Protein AF-A0A523WS77-F1 (afdb_monomer)

Foldseek 3Di:
DDDDDDDDPPPPPPDDDDDPDPDPPPPPDPDDVVVVVVVVVVVVVVVVVVVVVVDLVDDAWWWKWKAWPVGAIWIWIWGRDFQKTKIFTDPPTSADWDDDPPDDTWGWGWMWMGGFFKTKTDFGWTDDPFKTKTKIWMWGFPGTPPPGFKIKTKMKIWIQGPVGIDIDMTIMMMGTPD

pLDDT: mean 78.85, std 20.48, range [24.23, 98.06]

Nearest PDB structures (foldseek):
  8avp-assembly6_L  TM=5.798E-01  e=4.841E-03  Rhizobium sp. AAP43
  8an6-assembly1_A  TM=5.739E-01  e=5.109E-03  Rhizobium sp. AAP43
  8avj-assembly1_A  TM=5.255E-01  e=2.825E-03  Rhizobium sp. AAP43
  5g3a-assembly1_A  TM=4.698E-01  e=1.583E-02  Thermosynechococcus vestitus BP-1
  3t20-assembly1_A  TM=2.325E-01  e=4.064E+00  Pseudomonas aeruginosa

Solvent-accessible surface area (backbone atoms only — not comparable to full-atom values): 10169 Å² total; per-residue (Å²): 140,87,86,84,84,86,76,87,79,79,80,73,81,88,76,86,76,88,65,94,57,98,64,87,79,80,78,81,72,79,66,59,69,72,58,51,53,52,53,51,52,53,51,51,50,51,51,50,54,55,50,56,75,69,47,78,86,74,60,64,61,37,41,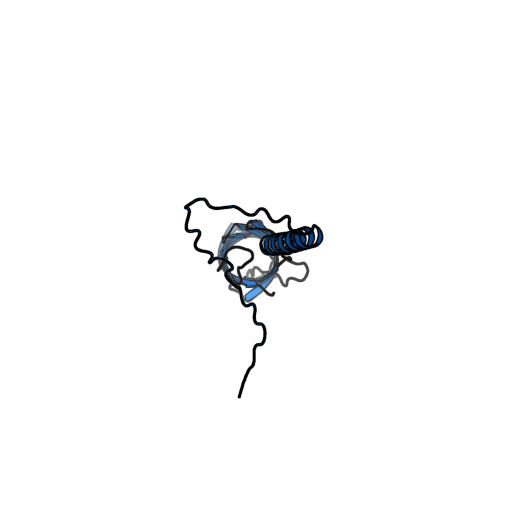34,43,32,33,42,79,87,68,38,40,29,32,30,39,36,57,57,59,78,35,50,45,56,33,39,51,44,96,86,36,81,33,39,67,46,82,46,92,98,53,79,68,29,56,40,46,54,31,28,40,38,50,46,39,38,38,34,45,49,72,25,33,28,68,53,102,69,37,42,36,45,35,39,33,42,30,41,40,80,34,47,46,81,76,39,57,40,39,38,37,43,35,41,40,35,40,42,37,95,92,48,74,50,76,50,76,45,49,35,37,32,38,56,78,104

Radius of gyration: 30.43 Å; Cα contacts (8 Å, |Δi|>4): 324; chains: 1; bounding box: 76×39×80 Å

Secondary structure (DSSP, 8-state):
-------------------SSS----------HHHHHHHHHHHHHHHHHHHHHH--TTPPPEEEEEEETT--EEEEEE-S-SSEEEEEE-TT---EEE--TTSPPEEEB-EEEEETTEEEEEEEEEEETTEEEEEEEEEEESSSTTS--EEEEEEEEEEEETTEEEEEEEEEEEEE--

Structure (mmCIF, N/CA/C/O backbone):
data_AF-A0A523WS77-F1
#
_entry.id   AF-A0A523WS77-F1
#
loop_
_atom_site.group_PDB
_atom_site.id
_atom_site.type_symbol
_atom_site.label_atom_id
_atom_site.label_alt_id
_atom_site.label_comp_id
_atom_site.label_asym_id
_atom_site.label_entity_id
_atom_site.label_seq_id
_atom_site.pdbx_PDB_ins_code
_atom_site.Cartn_x
_atom_site.Cartn_y
_atom_site.Cartn_z
_atom_site.occupancy
_atom_site.B_iso_or_equiv
_atom_site.auth_seq_id
_atom_site.auth_comp_id
_atom_site.auth_asym_id
_atom_site.auth_atom_id
_atom_site.pdbx_PDB_model_num
ATOM 1 N N . MET A 1 1 ? 6.941 -29.778 -45.801 1.00 36.09 1 MET A N 1
ATOM 2 C CA . MET A 1 1 ? 6.561 -28.349 -45.743 1.00 36.09 1 MET A CA 1
ATOM 3 C C . MET A 1 1 ? 7.847 -27.540 -45.647 1.00 36.09 1 MET A C 1
ATOM 5 O O . MET A 1 1 ? 8.679 -27.846 -44.806 1.00 36.09 1 MET A O 1
ATOM 9 N N . LYS A 1 2 ? 8.086 -26.650 -46.611 1.00 28.94 2 LYS A N 1
ATOM 10 C CA . LYS A 1 2 ? 9.380 -26.018 -46.908 1.00 28.94 2 LYS A CA 1
ATOM 11 C C . LYS A 1 2 ? 9.267 -24.545 -46.522 1.00 28.94 2 LYS A C 1
ATOM 13 O O . LYS A 1 2 ? 8.449 -23.854 -47.118 1.00 28.94 2 LYS A O 1
ATOM 18 N N . MET A 1 3 ? 10.046 -24.072 -45.551 1.00 24.23 3 MET A N 1
ATOM 19 C CA . MET A 1 3 ? 10.133 -22.643 -45.243 1.00 24.23 3 MET A CA 1
ATOM 20 C C . MET A 1 3 ? 11.479 -22.116 -45.736 1.00 24.23 3 MET A C 1
ATOM 22 O O . MET A 1 3 ? 12.543 -22.526 -45.282 1.00 24.23 3 MET A O 1
ATOM 26 N N . ILE A 1 4 ? 11.397 -21.265 -46.755 1.00 34.78 4 ILE A N 1
ATOM 27 C CA . ILE A 1 4 ? 12.511 -20.609 -47.430 1.00 34.78 4 ILE A CA 1
ATOM 28 C C . ILE A 1 4 ? 12.710 -19.259 -46.745 1.00 34.78 4 ILE A C 1
ATOM 30 O O . ILE A 1 4 ? 11.878 -18.372 -46.905 1.00 34.78 4 ILE A O 1
ATOM 34 N N . ILE A 1 5 ? 13.824 -19.082 -46.035 1.00 39.06 5 ILE A N 1
ATOM 35 C CA . ILE A 1 5 ? 14.307 -17.755 -45.642 1.00 39.06 5 ILE A CA 1
ATOM 36 C C . ILE A 1 5 ? 15.406 -17.374 -46.636 1.00 39.06 5 ILE A C 1
ATOM 38 O O . ILE A 1 5 ? 16.552 -17.814 -46.548 1.00 39.06 5 ILE A O 1
ATOM 42 N N . ARG A 1 6 ? 15.022 -16.590 -47.648 1.00 43.72 6 ARG A N 1
ATOM 43 C CA . ARG A 1 6 ? 15.952 -15.846 -48.502 1.00 43.72 6 ARG A CA 1
ATOM 44 C C . ARG A 1 6 ? 16.341 -14.585 -47.746 1.00 43.72 6 ARG A C 1
ATOM 46 O O . ARG A 1 6 ? 15.503 -13.712 -47.600 1.00 43.72 6 ARG A O 1
ATOM 53 N N . ASN A 1 7 ? 17.591 -14.498 -47.311 1.00 40.94 7 ASN A N 1
ATOM 54 C CA . ASN A 1 7 ? 18.358 -13.252 -47.262 1.00 40.94 7 ASN A CA 1
ATOM 55 C C . ASN A 1 7 ? 19.831 -13.619 -47.096 1.00 40.94 7 ASN A C 1
ATOM 57 O O . ASN A 1 7 ? 20.373 -13.726 -46.000 1.00 40.94 7 ASN A O 1
ATOM 61 N N . GLY A 1 8 ? 20.465 -13.891 -48.236 1.00 41.84 8 GLY A N 1
ATOM 62 C CA . GLY A 1 8 ? 21.894 -14.125 -48.312 1.00 41.84 8 GLY A CA 1
ATOM 63 C C . GLY A 1 8 ? 22.651 -12.827 -48.075 1.00 41.84 8 GLY A C 1
ATOM 64 O O . GLY A 1 8 ? 22.896 -12.081 -49.019 1.00 41.84 8 GLY A O 1
ATOM 65 N N . LEU A 1 9 ? 23.100 -12.600 -46.842 1.00 34.09 9 LEU A N 1
ATOM 66 C CA . LEU A 1 9 ? 24.247 -11.735 -46.598 1.00 34.09 9 LEU A CA 1
ATOM 67 C C . LEU A 1 9 ? 25.504 -12.608 -46.653 1.00 34.09 9 LEU A C 1
ATOM 69 O O . LEU A 1 9 ? 26.022 -13.094 -45.652 1.00 34.09 9 LEU A O 1
ATOM 73 N N . ARG A 1 10 ? 25.974 -12.867 -47.877 1.00 35.91 10 ARG A N 1
ATOM 74 C CA . ARG A 1 10 ? 27.287 -13.474 -48.110 1.00 35.91 10 ARG A CA 1
ATOM 75 C C . ARG A 1 10 ? 28.335 -12.435 -47.708 1.00 35.91 10 ARG A C 1
ATOM 77 O O . ARG A 1 10 ? 28.711 -11.590 -48.519 1.00 35.91 10 ARG A O 1
ATOM 84 N N . VAL A 1 11 ? 28.800 -12.485 -46.462 1.00 38.69 11 VAL A N 1
ATOM 85 C CA . VAL A 1 11 ? 30.002 -11.761 -46.038 1.00 38.69 11 VAL A CA 1
ATOM 86 C C . VAL A 1 11 ? 31.174 -12.410 -46.768 1.00 38.69 11 VAL A C 1
ATOM 88 O O . VAL A 1 11 ? 31.730 -13.419 -46.341 1.00 38.69 11 VAL A O 1
ATOM 91 N N . ARG A 1 12 ? 31.507 -11.889 -47.954 1.00 38.34 12 ARG A N 1
ATOM 92 C CA . ARG A 1 12 ? 32.763 -12.239 -48.615 1.00 38.34 12 ARG A CA 1
ATOM 93 C C . ARG A 1 12 ? 33.879 -11.653 -47.760 1.00 38.34 12 ARG A C 1
ATOM 95 O O . ARG A 1 12 ? 34.120 -10.450 -47.811 1.00 38.34 12 ARG A O 1
ATOM 102 N N . HIS A 1 13 ? 34.556 -12.504 -46.995 1.00 34.81 13 HIS A N 1
ATOM 103 C CA . HIS A 1 13 ? 35.885 -12.204 -46.480 1.00 34.81 13 HIS A CA 1
ATOM 104 C C . HIS A 1 13 ? 36.806 -11.933 -47.676 1.00 34.81 13 HIS A C 1
ATOM 106 O O . HIS A 1 13 ? 37.248 -12.844 -48.371 1.00 34.81 13 HIS A O 1
ATOM 112 N N . PHE A 1 14 ? 37.042 -10.655 -47.953 1.00 41.25 14 PHE A N 1
ATOM 113 C CA . PHE A 1 14 ? 37.961 -10.185 -48.981 1.00 41.25 14 PHE A CA 1
ATOM 114 C C . PHE A 1 14 ? 39.361 -10.047 -48.385 1.00 41.25 14 PHE A C 1
ATOM 116 O O . PHE A 1 14 ? 39.868 -8.945 -48.253 1.00 41.25 14 PHE A O 1
ATOM 123 N N . PHE A 1 15 ? 39.998 -11.158 -48.016 1.00 40.81 15 PHE A N 1
ATOM 124 C CA . PHE A 1 15 ? 41.444 -11.163 -47.787 1.00 40.81 15 PHE A CA 1
ATOM 125 C C . PHE A 1 15 ? 42.032 -12.504 -48.207 1.00 40.81 15 PHE A C 1
ATOM 127 O O . PHE A 1 15 ? 42.080 -13.452 -47.434 1.00 40.81 15 PHE A O 1
ATOM 134 N N . SER A 1 16 ? 42.491 -12.577 -49.453 1.00 41.00 16 SER A N 1
ATOM 135 C CA . SER A 1 16 ? 43.595 -13.464 -49.806 1.00 41.00 16 SER A CA 1
ATOM 136 C C . SER A 1 16 ? 44.268 -12.946 -51.069 1.00 41.00 16 SER A C 1
ATOM 138 O O . SER A 1 16 ? 43.852 -13.227 -52.189 1.00 41.00 16 SER A O 1
ATOM 140 N N . THR A 1 17 ? 45.319 -12.162 -50.870 1.00 39.47 17 THR A N 1
ATOM 141 C CA . THR A 1 17 ? 46.412 -12.048 -51.832 1.00 39.47 17 THR A CA 1
ATOM 142 C C . THR A 1 17 ? 47.687 -12.264 -51.035 1.00 39.47 17 THR A C 1
ATOM 144 O O . THR A 1 17 ? 48.080 -11.401 -50.248 1.00 39.47 17 THR A O 1
ATOM 147 N N . LYS A 1 18 ? 48.302 -13.442 -51.189 1.00 40.97 18 LYS A N 1
ATOM 148 C CA . LYS A 1 18 ? 49.673 -13.678 -50.731 1.00 40.97 18 LYS A CA 1
ATOM 149 C C . LYS A 1 18 ? 50.580 -12.696 -51.474 1.00 40.97 18 LYS A C 1
ATOM 151 O O . LYS A 1 18 ? 50.732 -12.800 -52.686 1.00 40.97 18 LYS A O 1
ATOM 156 N N . SER A 1 19 ? 51.139 -11.736 -50.744 1.00 43.38 19 SER A N 1
ATOM 157 C CA . SER A 1 19 ? 52.281 -10.948 -51.203 1.00 43.38 19 SER A CA 1
ATOM 158 C C . SER A 1 19 ? 53.533 -11.789 -50.978 1.00 43.38 19 SER A C 1
ATOM 160 O O . SER A 1 19 ? 53.760 -12.237 -49.856 1.00 43.38 19 SER A O 1
ATOM 162 N N . VAL A 1 20 ? 54.305 -12.035 -52.036 1.00 55.25 20 VAL A N 1
ATOM 163 C CA . VAL A 1 20 ? 55.588 -12.764 -51.972 1.00 55.25 20 VAL A CA 1
ATOM 164 C C . VAL A 1 20 ? 56.675 -11.925 -51.288 1.00 55.25 20 VAL A C 1
ATOM 166 O O . VAL A 1 20 ? 57.632 -12.477 -50.762 1.00 55.25 20 VAL A O 1
ATOM 169 N N . ASP A 1 21 ? 56.450 -10.619 -51.138 1.00 54.31 21 ASP A N 1
ATOM 170 C CA . ASP A 1 21 ? 57.342 -9.724 -50.412 1.00 54.31 21 ASP A CA 1
ATOM 171 C C . ASP A 1 21 ? 56.592 -9.181 -49.192 1.00 54.31 21 ASP A C 1
ATOM 173 O O . ASP A 1 21 ? 55.533 -8.564 -49.337 1.00 54.31 21 ASP A O 1
ATOM 177 N N . GLY A 1 22 ? 57.099 -9.437 -47.985 1.00 53.41 22 GLY A N 1
ATOM 178 C CA . GLY A 1 22 ? 56.464 -9.165 -46.685 1.00 53.41 22 GLY A CA 1
ATOM 179 C C . GLY A 1 22 ? 56.233 -7.689 -46.321 1.00 53.41 22 GLY A C 1
ATOM 180 O O . GLY A 1 22 ? 56.479 -7.286 -45.189 1.00 53.41 22 GLY A O 1
ATOM 181 N N . ARG A 1 23 ? 55.748 -6.857 -47.246 1.00 47.94 23 ARG A N 1
ATOM 182 C CA . ARG A 1 23 ? 55.268 -5.499 -46.976 1.00 47.94 23 ARG A CA 1
ATOM 183 C C . ARG A 1 23 ? 53.769 -5.431 -47.228 1.00 47.94 23 ARG A C 1
ATOM 185 O O . ARG A 1 23 ? 53.313 -5.469 -48.368 1.00 47.94 23 ARG A O 1
ATOM 192 N N . ALA A 1 24 ? 52.997 -5.290 -46.154 1.00 45.34 24 ALA A N 1
ATOM 193 C CA . ALA A 1 24 ? 51.573 -5.004 -46.238 1.00 45.34 24 ALA A CA 1
ATOM 194 C C . ALA A 1 24 ? 51.361 -3.643 -46.926 1.00 45.34 24 ALA A C 1
ATOM 196 O O . ALA A 1 24 ? 51.508 -2.586 -46.313 1.00 45.34 24 ALA A O 1
ATOM 197 N N . LYS A 1 25 ? 51.014 -3.652 -48.218 1.00 44.72 25 LYS A N 1
ATOM 198 C CA . LYS A 1 25 ? 50.472 -2.466 -48.888 1.00 44.72 25 LYS A CA 1
ATOM 199 C C . LYS A 1 25 ? 49.055 -2.238 -48.369 1.00 44.72 25 LYS A C 1
ATOM 201 O O . LYS A 1 25 ? 48.099 -2.836 -48.855 1.00 44.72 25 LYS A O 1
ATOM 206 N N . VAL A 1 26 ? 48.919 -1.357 -47.380 1.00 44.88 26 VAL A N 1
ATOM 207 C CA . VAL A 1 26 ? 47.623 -0.819 -46.956 1.00 44.88 26 VAL A CA 1
ATOM 208 C C . VAL A 1 26 ? 47.109 0.087 -48.075 1.00 44.88 26 VAL A C 1
ATOM 210 O O . VAL A 1 26 ? 47.435 1.271 -48.148 1.00 44.88 26 VAL A O 1
ATOM 213 N N . SER A 1 27 ? 46.330 -0.488 -48.991 1.00 49.06 27 SER A N 1
ATOM 214 C CA . SER A 1 27 ? 45.571 0.272 -49.982 1.00 49.06 27 SER A CA 1
ATOM 215 C C . SER A 1 27 ? 44.494 1.083 -49.258 1.00 49.06 27 SER A C 1
ATOM 217 O O . SER A 1 27 ? 43.444 0.565 -48.877 1.00 49.06 27 SER A O 1
ATOM 219 N N . ARG A 1 28 ? 44.761 2.374 -49.034 1.00 48.91 28 ARG A N 1
ATOM 220 C CA . ARG A 1 28 ? 43.741 3.347 -48.630 1.00 48.91 28 ARG A CA 1
ATOM 221 C C . ARG A 1 28 ? 42.911 3.697 -49.862 1.00 48.91 28 ARG A C 1
ATOM 223 O O . ARG A 1 28 ? 43.130 4.735 -50.477 1.00 48.91 28 ARG A O 1
ATOM 230 N N . HIS A 1 29 ? 41.981 2.830 -50.256 1.00 51.72 29 HIS A N 1
ATOM 231 C CA . HIS A 1 29 ? 40.971 3.228 -51.234 1.00 51.72 29 HIS A CA 1
ATOM 232 C C . HIS A 1 29 ? 40.032 4.249 -50.575 1.00 51.72 29 HIS A C 1
ATOM 234 O O . HIS A 1 29 ? 39.344 3.892 -49.615 1.00 51.72 29 HIS A O 1
ATOM 240 N N . PRO A 1 30 ? 39.983 5.509 -51.048 1.00 53.06 30 PRO A N 1
ATOM 241 C CA . PRO A 1 30 ? 39.009 6.466 -50.551 1.00 53.06 30 PRO A CA 1
ATOM 242 C C . PRO A 1 30 ? 37.619 5.933 -50.894 1.00 53.06 30 PRO A C 1
ATOM 244 O O . PRO A 1 30 ? 37.265 5.773 -52.064 1.00 53.06 30 PRO A O 1
ATOM 247 N N . LEU A 1 31 ? 36.829 5.617 -49.866 1.00 56.16 31 LEU A N 1
ATOM 248 C CA . LEU A 1 31 ? 35.426 5.286 -50.061 1.00 56.16 31 LEU A CA 1
ATOM 249 C C . LEU A 1 31 ? 34.765 6.483 -50.763 1.00 56.16 31 LEU A C 1
ATOM 251 O O . LEU A 1 31 ? 34.909 7.616 -50.294 1.00 56.16 31 LEU A O 1
ATOM 255 N N . PRO A 1 32 ? 34.051 6.275 -51.884 1.00 61.66 32 PRO A N 1
ATOM 256 C CA . PRO A 1 32 ? 33.347 7.363 -52.546 1.00 61.66 32 PRO A CA 1
ATOM 257 C C . PRO A 1 32 ? 32.398 7.993 -51.527 1.00 61.66 32 PRO A C 1
ATOM 259 O O . PRO A 1 32 ? 31.669 7.265 -50.852 1.00 61.66 32 PRO A O 1
ATOM 262 N N . ARG A 1 33 ? 32.421 9.327 -51.400 1.00 61.4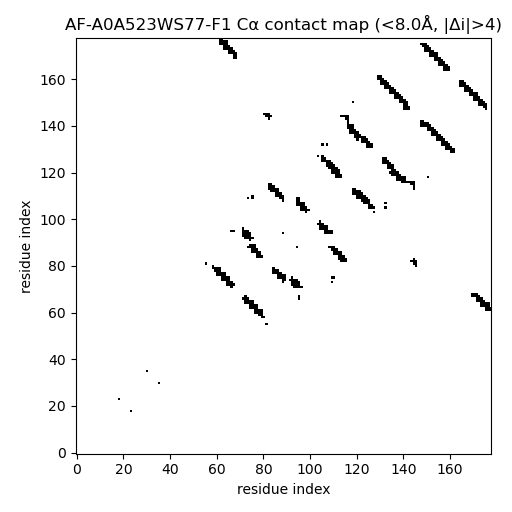4 33 ARG A N 1
ATOM 263 C CA . ARG A 1 33 ? 31.776 10.105 -50.317 1.00 61.44 33 ARG A CA 1
ATOM 264 C C . ARG A 1 33 ? 30.361 9.623 -49.948 1.00 61.44 33 ARG A C 1
ATOM 266 O O . ARG A 1 33 ? 30.010 9.595 -48.777 1.00 61.44 33 ARG A O 1
ATOM 273 N N . LYS A 1 34 ? 29.5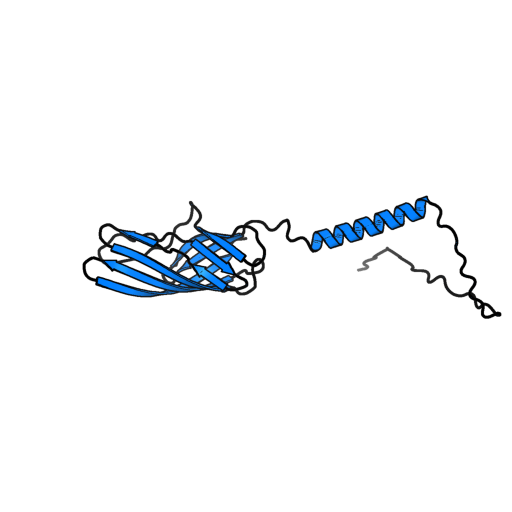83 9.146 -50.927 1.00 57.72 34 LYS A N 1
ATOM 274 C CA . LYS A 1 34 ? 28.237 8.573 -50.743 1.00 57.72 34 LYS A CA 1
ATOM 275 C C . LYS A 1 34 ? 28.193 7.319 -49.849 1.00 57.72 34 LYS A C 1
ATOM 277 O O . LYS A 1 34 ? 27.263 7.166 -49.068 1.00 57.72 34 LYS A O 1
ATOM 282 N N . LYS A 1 35 ? 29.191 6.431 -49.930 1.00 62.56 35 LYS A N 1
ATOM 283 C CA . LYS A 1 35 ? 29.280 5.224 -49.086 1.00 62.56 35 LYS A CA 1
ATOM 284 C C . LYS A 1 35 ? 29.688 5.554 -47.650 1.00 62.56 35 LYS A C 1
ATOM 286 O O . LYS A 1 35 ? 29.218 4.894 -46.735 1.00 62.56 35 LYS A O 1
ATOM 291 N N . LEU A 1 36 ? 30.508 6.590 -47.455 1.00 66.50 36 LEU A N 1
ATOM 292 C CA . LEU A 1 36 ? 30.893 7.060 -46.123 1.00 66.50 36 LEU A CA 1
ATOM 293 C C . LEU A 1 36 ? 29.673 7.608 -45.366 1.00 66.50 36 LEU A C 1
ATOM 295 O O . LEU A 1 36 ? 29.442 7.225 -44.226 1.00 66.50 36 LEU A O 1
ATOM 299 N N . VAL A 1 37 ? 28.849 8.425 -46.033 1.00 72.94 37 VAL A N 1
ATOM 300 C CA . VAL A 1 37 ? 27.611 8.976 -45.453 1.00 72.94 37 VAL A CA 1
ATOM 301 C C . VAL A 1 37 ? 26.652 7.866 -45.029 1.00 72.94 37 VAL A C 1
ATOM 303 O O . VAL A 1 37 ? 26.108 7.927 -43.934 1.00 72.94 37 VAL A O 1
ATOM 306 N N . LEU A 1 38 ? 26.482 6.825 -45.851 1.00 72.38 38 LEU A N 1
ATOM 307 C CA . LEU A 1 38 ? 25.570 5.723 -45.534 1.00 72.38 38 LEU A C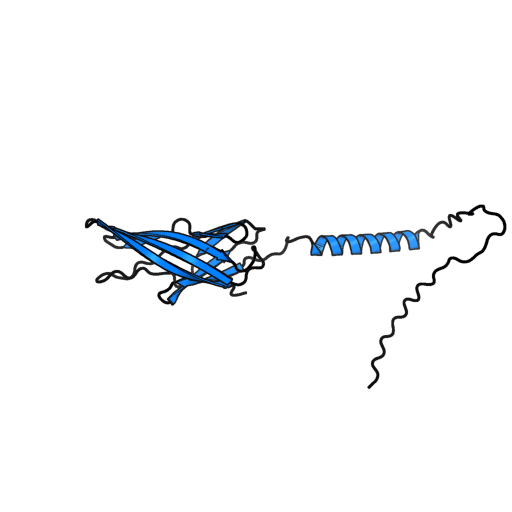A 1
ATOM 308 C C . LEU A 1 38 ? 26.045 4.892 -44.331 1.00 72.38 38 LEU A C 1
ATOM 310 O O . LEU A 1 38 ? 25.236 4.525 -43.485 1.00 72.38 38 LEU A O 1
ATOM 314 N N . VAL A 1 39 ? 27.354 4.636 -44.224 1.00 73.00 39 VAL A N 1
ATOM 315 C CA . VAL A 1 39 ? 27.935 3.931 -43.068 1.00 73.00 39 VAL A CA 1
ATOM 316 C C . VAL A 1 39 ? 27.768 4.761 -41.794 1.00 73.00 39 VAL A C 1
ATOM 318 O O . VAL A 1 39 ? 27.316 4.223 -40.786 1.00 73.00 39 VAL A O 1
ATOM 321 N N . PHE A 1 40 ? 28.033 6.070 -41.849 1.00 75.12 40 PHE A N 1
ATOM 322 C CA . PHE A 1 40 ? 27.805 6.967 -40.712 1.00 75.12 40 PHE A CA 1
ATOM 323 C C . PHE A 1 40 ? 26.330 7.040 -40.309 1.00 75.12 40 PHE A C 1
ATOM 325 O O . PHE A 1 40 ? 26.038 6.967 -39.119 1.00 75.12 40 PHE A O 1
ATOM 332 N N . LEU A 1 41 ? 25.400 7.110 -41.268 1.00 77.56 41 LEU A N 1
ATOM 333 C CA . LEU A 1 41 ? 23.966 7.086 -40.967 1.00 77.56 41 LEU A CA 1
ATOM 334 C C . LEU A 1 41 ? 23.552 5.768 -40.301 1.00 77.56 41 LEU A C 1
ATOM 336 O O . LEU A 1 41 ? 22.803 5.787 -39.332 1.00 77.56 41 LEU A O 1
ATOM 340 N N . SER A 1 42 ? 24.059 4.630 -40.789 1.00 72.62 42 SER A N 1
ATOM 341 C CA . SER A 1 42 ? 23.743 3.315 -40.214 1.00 72.62 42 SER A CA 1
ATOM 342 C C . SER A 1 42 ? 24.303 3.139 -38.800 1.00 72.62 42 SER A C 1
ATOM 344 O O . SER A 1 42 ? 23.605 2.629 -37.929 1.00 72.62 42 SER A O 1
ATOM 346 N N . ALA A 1 43 ? 25.525 3.619 -38.547 1.00 75.69 43 ALA A N 1
ATOM 347 C CA . ALA A 1 43 ? 26.136 3.593 -37.223 1.00 75.69 43 ALA A CA 1
ATOM 348 C C . ALA A 1 43 ? 25.407 4.533 -36.255 1.00 75.69 43 ALA A C 1
ATOM 350 O O . ALA A 1 43 ? 25.147 4.151 -35.121 1.00 75.69 43 ALA A O 1
ATOM 351 N N . LEU A 1 44 ? 25.009 5.726 -36.711 1.00 79.19 44 LEU A N 1
ATOM 352 C CA . LEU A 1 44 ? 24.212 6.656 -35.915 1.00 79.19 44 LEU A CA 1
ATOM 353 C C . LEU A 1 44 ? 22.840 6.064 -35.570 1.00 79.19 44 LEU A C 1
ATOM 355 O O . LEU A 1 44 ? 22.402 6.195 -34.435 1.00 79.19 44 LEU A O 1
ATOM 359 N N . LEU A 1 45 ? 22.188 5.372 -36.509 1.00 76.88 45 LEU A N 1
ATOM 360 C CA . LEU A 1 45 ? 20.906 4.708 -36.264 1.00 76.88 45 LEU A CA 1
ATOM 361 C C . LEU A 1 45 ? 21.035 3.570 -35.238 1.00 76.88 45 LEU A C 1
ATOM 363 O O . LEU A 1 45 ? 20.177 3.436 -34.375 1.00 76.88 45 LEU A O 1
ATOM 367 N N . LEU A 1 46 ? 22.117 2.787 -35.299 1.00 71.44 46 LEU A N 1
ATOM 368 C CA . LEU A 1 46 ? 22.432 1.735 -34.323 1.00 71.44 46 LEU A CA 1
ATOM 369 C C . LEU A 1 46 ? 22.761 2.302 -32.936 1.00 71.44 46 LEU A C 1
ATOM 371 O O . LEU A 1 46 ? 22.312 1.753 -31.935 1.00 71.44 46 LEU A O 1
ATOM 375 N N . ILE A 1 47 ? 23.504 3.411 -32.870 1.00 70.81 47 ILE A N 1
ATOM 376 C CA . ILE A 1 47 ? 23.801 4.113 -31.613 1.00 70.81 47 ILE A CA 1
ATOM 377 C C . ILE A 1 47 ? 22.516 4.685 -31.017 1.00 70.81 47 ILE A C 1
ATOM 379 O O . ILE A 1 47 ? 22.273 4.502 -29.832 1.00 70.81 47 ILE A O 1
ATOM 383 N N . MET A 1 48 ? 21.668 5.319 -31.831 1.00 67.06 48 MET A N 1
ATOM 384 C CA . MET A 1 48 ? 20.366 5.807 -31.383 1.00 67.06 48 MET A CA 1
ATOM 385 C C . MET A 1 48 ? 19.492 4.645 -30.898 1.00 67.06 48 MET A C 1
ATOM 387 O O . MET A 1 48 ? 18.977 4.719 -29.793 1.00 67.06 48 MET A O 1
ATOM 391 N N . ALA A 1 49 ? 19.393 3.540 -31.644 1.00 61.66 49 ALA A N 1
ATOM 392 C CA . ALA A 1 49 ? 18.626 2.363 -31.226 1.00 61.66 49 ALA A CA 1
ATOM 393 C C . ALA A 1 49 ? 19.126 1.768 -29.892 1.00 61.66 49 ALA A C 1
ATOM 395 O O . ALA A 1 49 ? 18.316 1.491 -29.013 1.00 61.66 49 ALA A O 1
ATOM 396 N N . GLY A 1 50 ? 20.445 1.660 -29.693 1.00 58.22 50 GLY A N 1
ATOM 397 C CA . GLY A 1 50 ? 21.025 1.196 -28.425 1.00 58.22 50 GLY A CA 1
ATOM 398 C C . GLY A 1 50 ? 20.872 2.188 -27.261 1.00 58.22 50 GLY A C 1
ATOM 399 O O . GLY A 1 50 ? 20.722 1.780 -26.108 1.00 58.22 50 GLY A O 1
ATOM 400 N N . LEU A 1 51 ? 20.862 3.499 -27.536 1.00 55.66 51 LEU A N 1
ATOM 401 C CA . LEU A 1 51 ? 20.547 4.529 -26.536 1.00 55.66 51 LEU A CA 1
ATOM 402 C C . LEU A 1 51 ? 19.059 4.537 -26.154 1.00 55.66 51 LEU A C 1
ATOM 404 O O . LEU A 1 51 ? 18.729 4.837 -25.008 1.00 55.66 51 LEU A O 1
ATOM 408 N N . PHE A 1 52 ? 18.167 4.182 -27.081 1.00 52.31 52 PHE A N 1
ATOM 409 C CA . PHE A 1 52 ? 16.733 4.061 -26.812 1.00 52.31 52 PHE A CA 1
ATOM 410 C C . PHE A 1 52 ? 16.406 2.852 -25.926 1.00 52.31 52 PHE A C 1
ATOM 412 O O . PHE A 1 52 ? 15.554 2.975 -25.053 1.00 52.31 52 PHE A O 1
ATOM 419 N N . GLU A 1 53 ? 17.110 1.725 -26.074 1.00 51.12 53 GLU A N 1
ATOM 420 C CA . GLU A 1 53 ? 16.930 0.554 -25.194 1.00 51.12 53 GLU A CA 1
ATOM 421 C C . GLU A 1 53 ? 17.474 0.768 -23.770 1.00 51.12 53 GLU A C 1
ATOM 423 O O . GLU A 1 53 ? 17.010 0.128 -22.830 1.00 51.12 53 GLU A O 1
ATOM 428 N N . SER A 1 54 ? 18.431 1.682 -23.582 1.00 48.72 54 SER A N 1
ATOM 429 C CA . SER A 1 54 ? 19.043 1.970 -22.272 1.00 48.72 54 SER A CA 1
ATOM 430 C C . SER A 1 54 ? 18.415 3.155 -21.532 1.00 48.72 54 SER A C 1
ATOM 432 O O . SER A 1 54 ? 18.705 3.383 -20.355 1.00 48.72 54 SER A O 1
ATOM 434 N N . CYS A 1 55 ? 17.520 3.899 -22.181 1.00 47.38 55 CYS A N 1
ATOM 435 C CA . CYS A 1 55 ? 16.779 4.976 -21.548 1.00 47.38 55 CYS A CA 1
ATOM 436 C C . CYS A 1 55 ? 15.439 4.469 -21.003 1.00 47.38 55 CYS A C 1
ATOM 438 O O . CYS A 1 55 ? 14.448 4.407 -21.725 1.00 47.38 55 CYS A O 1
ATOM 440 N N . ASN A 1 56 ? 15.366 4.271 -19.684 1.00 53.78 56 ASN A N 1
ATOM 441 C CA . ASN A 1 56 ? 14.119 4.171 -18.901 1.00 53.78 56 ASN A CA 1
ATOM 442 C C . ASN A 1 56 ? 13.241 5.453 -18.957 1.00 53.78 56 ASN A C 1
ATOM 444 O O . ASN A 1 56 ? 12.421 5.691 -18.076 1.00 53.78 56 ASN A O 1
ATOM 448 N N . LEU A 1 57 ? 13.393 6.295 -19.985 1.00 51.84 57 LEU A N 1
ATOM 449 C CA . LEU A 1 57 ? 12.715 7.585 -20.162 1.00 51.84 57 LEU A CA 1
ATOM 450 C C . LEU A 1 57 ? 11.202 7.462 -20.421 1.00 51.84 57 LEU A C 1
ATOM 452 O O . LEU A 1 57 ? 10.517 8.480 -20.452 1.00 51.84 57 LEU A O 1
ATOM 456 N N . PHE A 1 58 ? 10.674 6.246 -20.587 1.00 56.72 58 PHE A N 1
ATOM 457 C CA . PHE A 1 58 ? 9.265 5.998 -20.914 1.00 56.72 58 PHE A CA 1
ATOM 458 C C . PHE A 1 58 ? 8.561 5.042 -19.951 1.00 56.72 58 PHE A C 1
ATOM 460 O O . PHE A 1 58 ? 7.580 4.403 -20.328 1.00 56.72 58 PHE A O 1
ATOM 467 N N . GLN A 1 59 ? 9.038 4.905 -18.715 1.00 70.56 59 GLN A N 1
ATOM 468 C CA . GLN A 1 59 ? 8.254 4.159 -17.735 1.00 70.56 59 GLN A CA 1
ATOM 469 C C . GLN A 1 59 ? 7.015 4.963 -17.360 1.00 70.56 59 GLN A C 1
ATOM 471 O O . GLN A 1 59 ? 7.096 6.139 -17.015 1.00 70.56 59 GLN A O 1
ATOM 476 N N . THR A 1 60 ? 5.854 4.334 -17.486 1.00 80.94 60 THR A N 1
ATOM 477 C CA . THR A 1 60 ? 4.587 4.907 -17.046 1.00 80.94 60 THR A CA 1
ATOM 478 C C . THR A 1 60 ? 4.446 4.744 -15.538 1.00 80.94 60 THR A C 1
ATOM 480 O O . THR A 1 60 ? 5.087 3.884 -14.930 1.00 80.94 60 THR A O 1
ATOM 483 N N . ALA A 1 61 ? 3.587 5.560 -14.925 1.00 88.31 61 ALA A N 1
ATOM 484 C CA . ALA A 1 61 ? 3.145 5.289 -13.564 1.00 88.31 61 ALA A CA 1
ATOM 485 C C . ALA A 1 61 ? 2.548 3.873 -13.485 1.00 88.31 61 ALA A C 1
ATOM 487 O O . ALA A 1 61 ? 1.912 3.411 -14.435 1.00 88.31 61 ALA A O 1
ATOM 488 N N . GLN A 1 62 ? 2.781 3.195 -12.367 1.00 90.56 62 GLN A N 1
ATOM 489 C CA . GLN A 1 62 ? 2.276 1.852 -12.106 1.00 90.56 62 GLN A CA 1
ATOM 490 C C . GLN A 1 62 ? 1.119 1.932 -11.125 1.00 90.56 62 GLN A C 1
ATOM 492 O O . GLN A 1 62 ? 1.195 2.651 -10.126 1.00 90.56 62 GLN A O 1
ATOM 497 N N . GLU A 1 63 ? 0.075 1.157 -11.378 1.00 93.75 63 GLU A N 1
ATOM 498 C CA . GLU A 1 63 ? -1.032 1.001 -10.447 1.00 93.75 63 GLU A CA 1
ATOM 499 C C . GLU A 1 63 ? -0.906 -0.329 -9.699 1.00 93.75 63 GLU A C 1
ATOM 501 O O . GLU A 1 63 ? -0.556 -1.371 -10.265 1.00 93.75 63 GLU A O 1
ATOM 506 N N . TRP A 1 64 ? -1.153 -0.266 -8.397 1.00 95.62 64 TRP A N 1
ATOM 507 C CA . TRP A 1 64 ? -1.019 -1.384 -7.480 1.00 95.62 64 TRP A CA 1
ATOM 508 C C . TRP A 1 64 ? -2.278 -1.512 -6.643 1.00 95.62 64 TRP A C 1
ATOM 510 O O . TRP A 1 64 ? -2.762 -0.526 -6.089 1.00 95.62 64 TRP A O 1
ATOM 520 N N . VAL A 1 65 ? -2.770 -2.738 -6.501 1.00 97.12 65 VAL A N 1
ATOM 521 C CA . VAL A 1 65 ? -3.849 -3.069 -5.569 1.00 97.12 65 VAL A CA 1
ATOM 522 C C . VAL A 1 65 ? -3.240 -3.768 -4.369 1.00 97.12 65 VAL A C 1
ATOM 524 O O . VAL A 1 65 ? -2.621 -4.823 -4.505 1.00 97.12 65 VAL A O 1
ATOM 527 N N . LEU A 1 66 ? -3.413 -3.161 -3.201 1.00 97.06 66 LEU A N 1
ATOM 528 C CA . LEU A 1 66 ? -2.955 -3.639 -1.906 1.00 97.06 66 LEU A CA 1
ATOM 529 C C . LEU A 1 66 ? -4.129 -4.242 -1.141 1.00 97.06 66 LEU A C 1
ATOM 531 O O . LEU A 1 66 ? -5.193 -3.636 -1.060 1.00 97.06 66 LEU A O 1
ATOM 535 N N . VAL A 1 67 ? -3.927 -5.401 -0.530 1.00 97.44 67 VAL A N 1
ATOM 536 C CA . VAL A 1 67 ? -4.943 -6.137 0.222 1.00 97.44 67 VAL A CA 1
ATOM 537 C C . VAL A 1 67 ? -4.421 -6.426 1.624 1.00 97.44 67 VAL A C 1
ATOM 539 O O . VAL A 1 67 ? -3.326 -6.978 1.778 1.00 97.44 67 VAL A O 1
ATOM 542 N N . ASN A 1 68 ? -5.179 -6.044 2.652 1.00 96.19 68 ASN A N 1
ATOM 543 C CA . ASN A 1 68 ? -4.852 -6.388 4.036 1.00 96.19 68 ASN A CA 1
ATOM 544 C C . ASN A 1 68 ? -5.377 -7.792 4.399 1.00 96.19 68 ASN A C 1
ATOM 546 O O . ASN A 1 68 ? -6.143 -8.407 3.660 1.00 96.19 68 ASN A O 1
ATOM 550 N N . GLN A 1 69 ? -4.993 -8.304 5.569 1.00 94.50 69 GLN A N 1
ATOM 551 C CA . GLN A 1 69 ? -5.451 -9.612 6.062 1.00 94.50 69 GLN A CA 1
ATOM 552 C C . GLN A 1 69 ? -6.975 -9.748 6.246 1.00 94.50 69 GLN A C 1
ATOM 554 O O . GLN A 1 69 ? -7.470 -10.866 6.347 1.00 94.50 69 GLN A O 1
ATOM 559 N N . MET A 1 70 ? -7.709 -8.634 6.304 1.00 93.75 70 MET A N 1
ATOM 560 C CA . MET A 1 70 ? -9.171 -8.618 6.417 1.00 93.75 70 MET A CA 1
ATOM 561 C C . MET A 1 70 ? -9.863 -8.655 5.046 1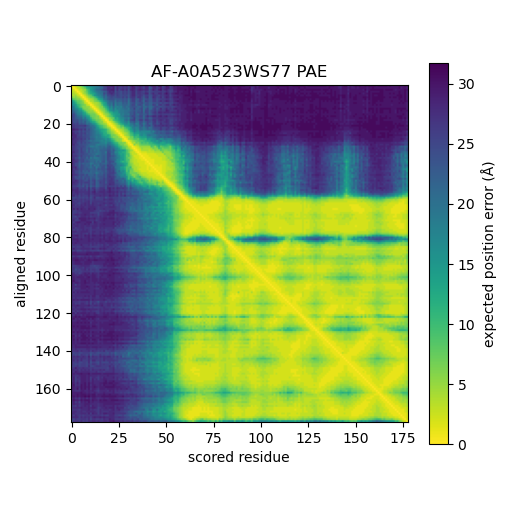.00 93.75 70 MET A C 1
ATOM 563 O O . MET A 1 70 ? -11.079 -8.812 4.985 1.00 93.75 70 MET A O 1
ATOM 567 N N . GLY A 1 71 ? -9.101 -8.548 3.954 1.00 95.06 71 GLY A N 1
ATOM 568 C CA . GLY A 1 71 ? -9.617 -8.494 2.588 1.00 95.06 71 GLY A CA 1
ATOM 569 C C . GLY A 1 71 ? -9.913 -7.080 2.083 1.00 95.06 71 GLY A C 1
ATOM 570 O O . GLY A 1 71 ? -10.361 -6.943 0.946 1.00 95.06 71 GLY A O 1
ATOM 571 N N . ASP A 1 72 ? -9.637 -6.035 2.870 1.00 96.06 72 ASP A N 1
ATOM 572 C CA . ASP A 1 72 ? -9.813 -4.657 2.411 1.00 96.06 72 ASP A CA 1
ATOM 573 C C . ASP A 1 72 ? -8.793 -4.331 1.332 1.00 96.06 72 ASP A C 1
ATOM 575 O O . ASP A 1 72 ? -7.608 -4.661 1.444 1.00 96.06 72 ASP A O 1
ATOM 579 N N . THR A 1 73 ? -9.247 -3.620 0.308 1.00 96.31 73 THR A N 1
ATOM 580 C CA . THR A 1 73 ? -8.440 -3.300 -0.865 1.00 96.31 73 THR A CA 1
ATOM 581 C C . THR A 1 73 ? -8.152 -1.812 -0.932 1.00 96.31 73 THR A C 1
ATOM 583 O O . THR A 1 73 ? -9.076 -1.009 -0.827 1.00 96.31 73 THR A O 1
ATOM 586 N N . ALA A 1 74 ? -6.912 -1.440 -1.214 1.00 95.69 74 ALA A N 1
ATOM 587 C CA . ALA A 1 74 ? -6.555 -0.074 -1.534 1.00 95.69 74 ALA A CA 1
ATOM 588 C C . ALA A 1 74 ? -5.763 -0.007 -2.832 1.00 95.69 74 ALA A C 1
ATOM 590 O O . ALA A 1 74 ? -4.835 -0.787 -3.038 1.00 95.69 74 ALA A O 1
ATOM 591 N N . THR A 1 75 ? -6.111 0.941 -3.690 1.00 96.12 75 THR A N 1
ATOM 592 C CA . THR A 1 75 ? -5.386 1.180 -4.935 1.00 96.12 75 THR A CA 1
ATOM 593 C C . THR A 1 75 ? -4.406 2.321 -4.722 1.00 96.12 75 THR A C 1
ATOM 595 O O . THR A 1 75 ? -4.778 3.379 -4.216 1.00 96.12 75 THR A O 1
ATOM 598 N N . VAL A 1 76 ? -3.144 2.115 -5.088 1.00 94.56 76 VAL A N 1
ATOM 599 C CA . VAL A 1 76 ? -2.094 3.132 -5.000 1.00 94.56 76 VAL A CA 1
ATOM 600 C C . VAL A 1 76 ? -1.424 3.311 -6.355 1.00 94.56 76 VAL A C 1
ATOM 602 O O . VAL A 1 76 ? -1.265 2.361 -7.123 1.00 94.56 76 VAL A O 1
ATOM 605 N N . THR A 1 77 ? -0.998 4.536 -6.642 1.00 93.12 77 THR A N 1
ATOM 606 C CA . THR A 1 77 ? -0.184 4.837 -7.821 1.00 93.12 77 THR A CA 1
ATOM 607 C C . THR A 1 77 ? 1.262 5.039 -7.402 1.00 93.12 77 THR A C 1
ATOM 609 O O . THR A 1 77 ? 1.554 5.825 -6.500 1.00 93.12 77 THR A O 1
ATOM 612 N N . VAL A 1 78 ? 2.169 4.350 -8.090 1.00 91.44 78 VAL A N 1
ATOM 613 C CA . VAL A 1 78 ? 3.615 4.558 -8.021 1.00 91.44 78 VAL A CA 1
ATOM 614 C C . VAL A 1 78 ? 4.014 5.386 -9.251 1.00 91.44 78 VAL A C 1
ATOM 616 O O . VAL A 1 78 ? 3.903 4.891 -10.375 1.00 91.44 78 VAL A O 1
ATOM 619 N N . PRO A 1 79 ? 4.453 6.645 -9.091 1.00 86.81 79 PRO A N 1
ATOM 620 C CA . PRO A 1 79 ? 4.970 7.454 -10.185 1.00 86.81 79 PRO A CA 1
ATOM 621 C C . PRO A 1 79 ? 6.184 6.799 -10.843 1.00 86.81 79 PRO A C 1
ATOM 623 O O . PRO A 1 79 ? 6.954 6.092 -10.189 1.00 86.81 79 PRO A O 1
ATOM 626 N N . ALA A 1 80 ? 6.375 7.097 -12.126 1.00 80.00 80 ALA A N 1
ATOM 627 C CA . ALA A 1 80 ? 7.542 6.670 -12.884 1.00 80.00 80 ALA A CA 1
ATOM 628 C C . ALA A 1 80 ? 8.851 7.105 -12.201 1.00 80.00 80 ALA A C 1
ATOM 630 O O . ALA A 1 80 ? 9.003 8.269 -11.828 1.00 80.00 80 ALA A O 1
ATOM 631 N N . GLY A 1 81 ? 9.802 6.182 -12.053 1.00 70.75 81 GLY A N 1
ATOM 632 C CA . GLY A 1 81 ? 11.093 6.467 -11.432 1.00 70.75 81 GLY A CA 1
ATOM 633 C C . GLY A 1 81 ? 11.981 5.231 -11.318 1.00 70.75 81 GLY A C 1
ATOM 634 O O . GLY A 1 81 ? 11.504 4.099 -11.308 1.00 70.75 81 GLY A O 1
ATOM 635 N N . THR A 1 82 ? 13.292 5.447 -11.222 1.00 65.31 82 THR A N 1
ATOM 636 C CA . THR A 1 82 ? 14.281 4.378 -11.059 1.00 65.31 82 THR A CA 1
ATOM 637 C C . THR A 1 82 ? 14.556 4.118 -9.577 1.00 65.31 82 THR A C 1
ATOM 639 O O . THR A 1 82 ? 15.080 4.975 -8.869 1.00 65.31 82 THR A O 1
ATOM 642 N N . TYR A 1 83 ? 14.216 2.911 -9.114 1.00 69.62 83 TYR A N 1
ATOM 643 C CA . TYR A 1 83 ? 14.508 2.318 -7.797 1.00 69.62 83 TYR A CA 1
ATOM 644 C C . TYR A 1 83 ? 13.999 3.036 -6.538 1.00 69.62 83 TYR A C 1
ATOM 646 O O . TYR A 1 83 ? 13.903 2.379 -5.509 1.00 69.62 83 TYR A O 1
ATOM 654 N N . THR A 1 84 ? 13.689 4.333 -6.561 1.00 82.69 84 THR A N 1
ATOM 655 C CA . THR A 1 84 ? 13.148 5.074 -5.411 1.00 82.69 84 THR A CA 1
ATOM 656 C C . THR A 1 84 ? 11.977 5.940 -5.850 1.00 82.69 84 THR A C 1
ATOM 658 O O . THR A 1 84 ? 12.110 6.739 -6.773 1.00 82.69 84 THR A O 1
ATOM 661 N N . SER A 1 85 ? 10.828 5.781 -5.197 1.00 86.56 85 SER A N 1
ATOM 662 C CA . SER A 1 85 ? 9.617 6.554 -5.491 1.00 86.56 85 SER A CA 1
ATOM 663 C C . SER A 1 85 ? 8.702 6.610 -4.266 1.00 86.56 85 SER A C 1
ATOM 665 O O . SER A 1 85 ? 8.886 5.856 -3.306 1.00 86.56 85 SER A O 1
ATOM 667 N N . THR A 1 86 ? 7.721 7.507 -4.284 1.00 91.50 86 THR A N 1
ATOM 668 C CA . THR A 1 86 ? 6.644 7.577 -3.288 1.00 91.50 86 THR A CA 1
ATOM 669 C C . THR A 1 86 ? 5.348 7.113 -3.915 1.00 91.50 86 THR A C 1
ATOM 671 O O . THR A 1 86 ? 5.042 7.543 -5.020 1.00 91.50 86 THR A O 1
ATOM 674 N N . PHE A 1 87 ? 4.559 6.311 -3.214 1.00 92.56 87 PHE A N 1
ATOM 675 C CA . PHE A 1 87 ? 3.221 5.949 -3.669 1.00 92.56 87 PHE A CA 1
ATOM 676 C C . PHE A 1 87 ? 2.161 6.628 -2.820 1.00 92.56 87 PHE A C 1
ATOM 678 O O . PHE A 1 87 ? 2.342 6.853 -1.619 1.00 92.56 87 PHE A O 1
ATOM 685 N N . THR A 1 88 ? 1.037 6.919 -3.454 1.00 92.25 88 THR A N 1
ATOM 686 C CA . THR A 1 88 ? -0.132 7.504 -2.803 1.00 92.25 88 THR A CA 1
ATOM 687 C C . THR A 1 88 ? -1.370 6.743 -3.216 1.00 92.25 88 THR A C 1
ATOM 689 O O . THR A 1 88 ? -1.501 6.339 -4.374 1.00 92.25 88 THR A O 1
ATOM 692 N N . GLU A 1 89 ? -2.276 6.561 -2.265 1.00 94.31 89 GLU A N 1
ATOM 693 C CA . GLU A 1 89 ? -3.605 6.041 -2.537 1.00 94.31 89 GLU A CA 1
ATOM 694 C C . GLU A 1 89 ? -4.340 6.895 -3.570 1.00 94.31 89 GLU A C 1
ATOM 696 O O . GLU A 1 89 ? -4.267 8.126 -3.563 1.00 94.31 89 GLU A O 1
ATOM 701 N N . THR A 1 90 ? -5.041 6.229 -4.479 1.00 92.88 90 THR A N 1
ATOM 702 C CA . THR A 1 90 ? -5.848 6.881 -5.501 1.00 92.88 90 THR A CA 1
ATOM 703 C C . THR A 1 90 ? -7.190 7.335 -4.927 1.00 92.88 90 THR A C 1
ATOM 705 O O . THR A 1 90 ? -7.737 6.737 -4.001 1.00 92.88 90 THR A O 1
ATOM 708 N N . SER A 1 91 ? -7.779 8.384 -5.506 1.00 90.25 91 SER A N 1
ATOM 709 C CA . SER A 1 91 ? -9.070 8.924 -5.047 1.00 90.25 91 SER A CA 1
ATOM 710 C C . SER A 1 91 ? -10.254 7.968 -5.239 1.00 90.25 91 SER A C 1
ATOM 712 O O . SER A 1 91 ? -11.279 8.130 -4.584 1.00 90.25 91 SER A O 1
ATOM 714 N N . ASN A 1 92 ? -10.124 6.974 -6.121 1.00 89.56 92 ASN A N 1
ATOM 715 C CA . ASN A 1 92 ? -11.117 5.926 -6.375 1.00 89.56 92 ASN A CA 1
ATOM 716 C C . ASN A 1 92 ? -10.865 4.634 -5.574 1.00 89.56 92 ASN A C 1
ATOM 718 O O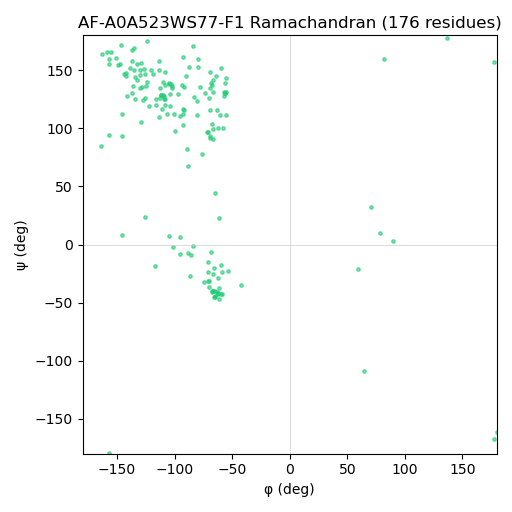 . ASN A 1 92 ? -11.533 3.632 -5.817 1.00 89.56 92 ASN A O 1
ATOM 722 N N . SER A 1 93 ? -9.893 4.631 -4.661 1.00 92.69 93 SER A N 1
ATOM 723 C CA . SER A 1 93 ? -9.577 3.475 -3.827 1.00 92.69 93 SER A CA 1
ATOM 724 C C . SER A 1 93 ? -10.697 3.167 -2.828 1.00 92.69 93 SER A C 1
ATOM 726 O O . SER A 1 93 ? -11.185 4.063 -2.132 1.00 92.69 93 SER A O 1
ATOM 728 N N . ASN A 1 94 ? -11.025 1.879 -2.676 1.00 93.00 94 ASN A N 1
ATOM 729 C CA . ASN A 1 94 ? -11.942 1.410 -1.632 1.00 93.00 94 ASN A CA 1
ATOM 730 C C . ASN A 1 94 ? -11.401 1.699 -0.219 1.00 93.00 94 ASN A C 1
ATOM 732 O O . ASN A 1 94 ? -12.191 1.949 0.690 1.00 93.00 94 ASN A O 1
ATOM 736 N N . GLY A 1 95 ? -10.076 1.753 -0.055 1.00 93.31 95 GLY A N 1
ATOM 737 C CA . GLY A 1 95 ? -9.393 2.020 1.208 1.00 93.31 95 GLY A CA 1
ATOM 738 C C . GLY A 1 95 ? -9.254 0.805 2.115 1.00 93.31 95 GLY A C 1
ATOM 739 O O . GLY A 1 95 ? -9.979 -0.180 2.003 1.00 93.31 95 GLY A O 1
ATOM 740 N N . TRP A 1 96 ? -8.297 0.890 3.039 1.00 94.81 96 TRP A N 1
ATOM 741 C CA . TRP A 1 96 ? -8.216 -0.031 4.171 1.00 94.81 96 TRP A CA 1
ATOM 742 C C . TRP A 1 96 ? -8.998 0.518 5.349 1.00 94.81 96 TRP A C 1
ATOM 744 O O . TRP A 1 96 ? -8.981 1.727 5.594 1.00 94.81 96 TRP A O 1
ATOM 754 N N . TYR A 1 97 ? -9.625 -0.375 6.107 1.00 93.88 97 TYR A N 1
ATOM 755 C CA . TYR A 1 97 ? -10.408 0.002 7.268 1.00 93.88 97 TYR A CA 1
ATOM 756 C C . TYR A 1 97 ? -9.862 -0.653 8.527 1.00 93.88 97 TYR A C 1
ATOM 758 O O . TYR A 1 97 ? -9.290 -1.743 8.519 1.00 93.88 97 TYR A O 1
ATOM 766 N N . VAL A 1 98 ? -10.048 0.047 9.639 1.00 91.69 98 VAL A N 1
ATOM 767 C CA . VAL A 1 98 ? -9.857 -0.509 10.971 1.00 91.69 98 VAL A CA 1
ATOM 768 C C . VAL A 1 98 ? -11.219 -0.684 11.604 1.00 91.69 98 VAL A C 1
ATOM 770 O O . VAL A 1 98 ? -11.975 0.271 11.786 1.00 91.69 98 VAL A O 1
ATOM 773 N N . TYR A 1 99 ? -11.510 -1.935 11.934 1.00 90.38 99 TYR A N 1
ATOM 774 C CA . TYR A 1 99 ? -12.755 -2.353 12.550 1.00 90.38 99 TYR A CA 1
ATOM 775 C C . TYR A 1 99 ? -12.561 -2.406 14.061 1.00 90.38 99 TYR A C 1
ATOM 777 O O . TYR A 1 99 ? -11.839 -3.259 14.579 1.00 90.38 99 TYR A O 1
ATOM 785 N N . ILE A 1 100 ? -13.200 -1.477 14.766 1.00 85.56 100 ILE A N 1
ATOM 786 C CA . ILE A 1 100 ? -13.218 -1.429 16.227 1.00 85.56 100 ILE A CA 1
ATOM 787 C C . ILE A 1 100 ? -14.631 -1.787 16.671 1.00 85.56 100 ILE A C 1
ATOM 789 O O . ILE A 1 100 ? -15.604 -1.222 16.178 1.00 85.56 100 ILE A O 1
ATOM 793 N N . SER A 1 101 ? -14.749 -2.745 17.589 1.00 85.94 101 SER A N 1
ATOM 794 C CA . SER A 1 101 ? -16.054 -3.190 18.082 1.00 85.94 101 SER A CA 1
ATOM 795 C C . SER A 1 101 ? -16.858 -2.019 18.655 1.00 85.94 101 SER A C 1
ATOM 797 O O . SER A 1 101 ? -16.347 -1.259 19.477 1.00 85.94 101 SER A O 1
ATOM 799 N N . GLY A 1 102 ? -18.113 -1.884 18.222 1.00 85.62 102 GLY A N 1
ATOM 800 C CA . GLY A 1 102 ? -19.015 -0.818 18.670 1.00 85.62 102 GLY A CA 1
ATOM 801 C C . GLY A 1 102 ? -18.776 0.552 18.027 1.00 85.62 102 GLY A C 1
ATOM 802 O O . GLY A 1 102 ? -19.367 1.528 18.482 1.00 85.62 102 GLY A O 1
ATOM 803 N N . MET A 1 103 ? -17.938 0.643 16.990 1.00 86.38 103 MET A N 1
ATOM 804 C CA . MET A 1 103 ? -17.690 1.873 16.235 1.00 86.38 103 MET A CA 1
ATOM 805 C C . MET A 1 103 ? -17.849 1.641 14.733 1.00 86.38 103 MET A C 1
ATOM 807 O O . MET A 1 103 ? -17.663 0.526 14.242 1.00 86.38 103 MET A O 1
ATOM 811 N N . ASP A 1 104 ? -18.135 2.716 14.000 1.00 90.81 104 ASP A N 1
ATOM 812 C CA . ASP A 1 104 ? -18.064 2.689 12.542 1.00 90.81 104 ASP A CA 1
ATOM 813 C C . ASP A 1 104 ? -16.614 2.443 12.079 1.00 90.81 104 ASP A C 1
ATOM 815 O O . ASP A 1 104 ? -15.673 2.929 12.723 1.00 90.81 104 ASP A O 1
ATOM 819 N N . PRO A 1 105 ? -16.402 1.705 10.972 1.00 92.31 105 PRO A N 1
ATOM 820 C CA . PRO A 1 105 ? -15.066 1.438 10.453 1.00 92.31 105 PRO A CA 1
ATOM 821 C C . PRO A 1 105 ? -14.300 2.728 10.155 1.00 92.31 105 PRO A C 1
ATOM 823 O O . PRO A 1 105 ? -14.792 3.624 9.467 1.00 92.31 105 PRO A O 1
ATOM 826 N N . ILE A 1 106 ? -13.059 2.807 10.631 1.00 94.31 106 ILE A N 1
ATOM 827 C CA . ILE A 1 106 ? -12.202 3.974 10.413 1.00 94.31 106 ILE A CA 1
ATOM 828 C C . ILE A 1 106 ? -11.368 3.736 9.157 1.00 94.31 106 ILE A C 1
ATOM 830 O O . ILE A 1 106 ? -10.534 2.830 9.129 1.00 94.31 106 ILE A O 1
ATOM 834 N N . ARG A 1 107 ? -11.567 4.562 8.127 1.00 93.69 107 ARG A N 1
ATOM 835 C CA . ARG A 1 107 ? -10.767 4.515 6.897 1.00 93.69 107 ARG A CA 1
ATOM 836 C C . ARG A 1 107 ? -9.339 4.991 7.166 1.00 93.69 107 ARG A C 1
ATOM 838 O O . ARG A 1 107 ? -9.134 6.039 7.780 1.00 93.69 107 ARG A O 1
ATOM 845 N N . LEU A 1 108 ? -8.360 4.255 6.653 1.00 93.56 108 LEU A N 1
ATOM 846 C CA . LEU A 1 108 ? -6.954 4.638 6.661 1.00 93.56 108 LEU A CA 1
ATOM 847 C C . LEU A 1 108 ? -6.579 5.348 5.361 1.00 93.56 108 LEU A C 1
ATOM 849 O O . LEU A 1 108 ? -6.944 4.913 4.273 1.00 93.56 108 LEU A O 1
ATOM 853 N N . THR A 1 109 ? -5.805 6.421 5.482 1.00 91.94 109 THR A N 1
ATOM 854 C CA . THR A 1 109 ? -5.111 7.045 4.351 1.00 91.94 109 THR A CA 1
ATOM 855 C C . THR A 1 109 ? -3.819 6.290 4.093 1.00 91.94 109 THR A C 1
ATOM 857 O O . THR A 1 109 ? -3.027 6.114 5.021 1.00 91.94 109 THR A O 1
ATOM 860 N N . ILE A 1 110 ? -3.593 5.854 2.852 1.00 92.50 110 ILE A N 1
ATOM 861 C CA . ILE A 1 110 ? -2.420 5.048 2.501 1.00 92.50 110 ILE A CA 1
ATOM 862 C C . ILE A 1 110 ? -1.436 5.850 1.652 1.00 92.50 110 ILE A C 1
ATOM 864 O O . ILE A 1 110 ? -1.762 6.414 0.610 1.00 92.50 110 ILE A O 1
ATOM 868 N N . GLY A 1 111 ? -0.185 5.858 2.090 1.00 93.81 111 GLY A N 1
ATOM 869 C CA . GLY A 1 111 ? 0.930 6.414 1.345 1.00 93.81 111 GLY A CA 1
ATOM 870 C C . GLY A 1 111 ? 2.238 5.828 1.844 1.00 93.81 111 GLY A C 1
ATOM 871 O O . GLY A 1 111 ? 2.300 5.194 2.905 1.00 93.81 111 GLY A O 1
ATOM 872 N N . GLY A 1 112 ? 3.297 6.012 1.070 1.00 95.06 112 GLY A N 1
ATOM 873 C CA . GLY A 1 112 ? 4.585 5.468 1.450 1.00 95.06 112 GLY A CA 1
ATOM 874 C C . GLY A 1 112 ? 5.689 5.697 0.444 1.00 95.06 112 GLY A C 1
ATOM 875 O O . GLY A 1 112 ? 5.575 6.505 -0.477 1.00 95.06 112 GLY A O 1
ATOM 876 N N . SER A 1 113 ? 6.784 4.982 0.657 1.00 94.69 113 SER A N 1
ATOM 877 C CA . SER A 1 113 ? 7.972 5.025 -0.175 1.00 94.69 113 SER A CA 1
ATOM 878 C C . SER A 1 113 ? 8.477 3.633 -0.517 1.00 94.69 113 SER A C 1
ATOM 880 O O . SER A 1 113 ? 8.231 2.650 0.187 1.00 94.69 113 SER A O 1
ATOM 882 N N . ILE A 1 114 ? 9.195 3.580 -1.629 1.00 93.25 114 ILE A N 1
ATOM 883 C CA . ILE A 1 114 ? 9.834 2.389 -2.166 1.00 93.25 114 ILE A CA 1
ATOM 884 C C . ILE A 1 114 ? 11.316 2.698 -2.339 1.00 93.25 114 ILE A C 1
ATOM 886 O O . ILE A 1 114 ? 11.666 3.801 -2.760 1.00 93.25 114 ILE A O 1
ATOM 890 N N . SER A 1 115 ? 12.182 1.736 -2.021 1.00 92.62 115 SER A N 1
ATOM 891 C CA . SER A 1 115 ? 13.615 1.806 -2.314 1.00 92.62 115 SER A CA 1
ATOM 892 C C . SER A 1 115 ? 14.177 0.420 -2.635 1.00 92.62 115 SER A C 1
ATOM 894 O O . SER A 1 115 ? 14.232 -0.459 -1.771 1.00 92.62 115 SER A O 1
ATOM 896 N N . GLY A 1 116 ? 14.583 0.211 -3.888 1.00 91.06 116 GLY A N 1
ATOM 897 C CA . GLY A 1 116 ? 15.025 -1.082 -4.405 1.00 91.06 116 GLY A CA 1
ATOM 898 C C . GLY A 1 116 ? 13.881 -2.091 -4.386 1.00 91.06 116 GLY A C 1
ATOM 899 O O . GLY A 1 116 ? 12.945 -1.975 -5.173 1.00 91.06 116 GLY A O 1
ATOM 900 N N . THR A 1 117 ? 13.966 -3.065 -3.481 1.00 93.50 117 THR A N 1
ATOM 901 C CA . THR A 1 117 ? 12.912 -4.056 -3.218 1.00 93.50 117 THR A CA 1
ATOM 902 C C . THR A 1 117 ? 12.092 -3.748 -1.966 1.00 93.50 117 THR A C 1
ATOM 904 O O . THR A 1 117 ? 11.188 -4.502 -1.628 1.00 93.50 117 THR A O 1
ATOM 907 N N . ASN A 1 118 ? 12.413 -2.681 -1.231 1.00 95.56 118 ASN A N 1
ATOM 908 C CA . ASN A 1 118 ? 11.785 -2.385 0.053 1.00 95.56 118 ASN A CA 1
ATOM 909 C C . ASN A 1 118 ? 10.578 -1.469 -0.121 1.00 95.56 118 ASN A C 1
ATOM 911 O O . ASN A 1 118 ? 10.671 -0.442 -0.791 1.00 95.56 118 ASN A O 1
ATOM 915 N N . TRP A 1 119 ? 9.492 -1.803 0.567 1.00 94.88 119 TRP A N 1
ATOM 916 C CA . TRP A 1 119 ? 8.289 -0.992 0.715 1.00 94.88 119 TRP A CA 1
ATOM 917 C C . TRP A 1 119 ? 8.170 -0.491 2.140 1.00 94.88 119 TRP A C 1
ATOM 919 O O . TRP A 1 119 ? 8.404 -1.235 3.094 1.00 94.88 119 TRP A O 1
ATOM 929 N N . ARG A 1 120 ? 7.749 0.759 2.297 1.00 96.75 120 ARG A N 1
ATOM 930 C CA . ARG A 1 120 ? 7.467 1.343 3.602 1.00 96.75 120 ARG A CA 1
ATOM 931 C C . ARG A 1 120 ? 6.239 2.228 3.529 1.00 96.75 120 ARG A C 1
ATOM 933 O O . ARG A 1 120 ? 6.201 3.165 2.743 1.00 96.75 120 ARG A O 1
ATOM 940 N N . PHE A 1 121 ? 5.280 1.994 4.412 1.00 95.75 121 PHE A N 1
ATOM 941 C CA . PHE A 1 121 ? 4.185 2.929 4.618 1.00 95.75 121 PHE A CA 1
ATOM 942 C C . PHE A 1 121 ? 4.634 4.109 5.476 1.00 95.75 121 PHE A C 1
ATOM 944 O O . PHE A 1 121 ? 5.294 3.941 6.509 1.00 95.75 121 PHE A O 1
ATOM 951 N N . VAL A 1 122 ? 4.248 5.308 5.055 1.00 90.12 122 VAL A N 1
ATOM 952 C CA . VAL A 1 122 ? 4.531 6.566 5.744 1.00 90.12 122 VAL A CA 1
ATOM 953 C C . VAL A 1 122 ? 3.197 7.235 6.039 1.00 90.12 122 VAL A C 1
ATOM 955 O O . VAL A 1 122 ? 2.446 7.544 5.122 1.00 90.12 122 VAL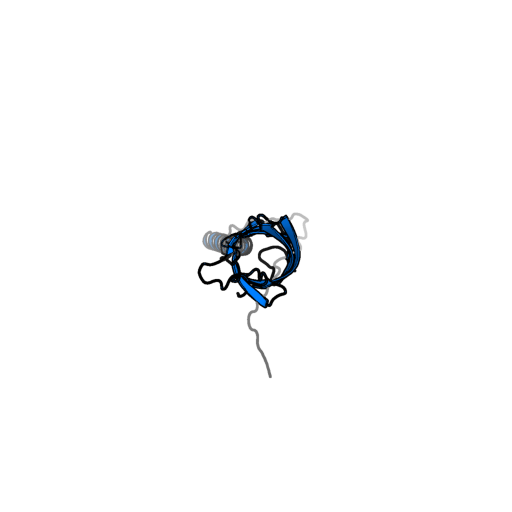 A O 1
ATOM 958 N N . GLY A 1 123 ? 2.900 7.462 7.319 1.00 78.00 123 GLY A N 1
ATOM 959 C CA . GLY A 1 123 ? 1.719 8.231 7.715 1.00 78.00 123 GLY A CA 1
ATOM 960 C C . GLY A 1 123 ? 0.377 7.533 7.474 1.00 78.00 123 GLY A C 1
ATOM 961 O O . GLY A 1 123 ? -0.610 8.226 7.233 1.00 78.00 123 GLY A O 1
ATOM 962 N N . LEU A 1 124 ? 0.317 6.195 7.573 1.00 91.44 124 LEU A N 1
ATOM 963 C CA . LEU A 1 124 ? -0.964 5.480 7.641 1.00 91.44 124 LEU A CA 1
ATOM 964 C C . LEU A 1 124 ? -1.763 6.048 8.810 1.00 91.44 124 LEU A C 1
ATOM 966 O O . LEU A 1 124 ? -1.362 5.896 9.960 1.00 91.44 124 LEU A O 1
ATOM 970 N N . THR A 1 125 ? -2.857 6.741 8.534 1.00 92.19 125 THR A N 1
ATOM 971 C CA . THR A 1 125 ? -3.618 7.431 9.577 1.00 92.19 125 THR A CA 1
ATOM 972 C C . THR A 1 125 ? -5.106 7.381 9.291 1.00 92.19 125 THR A C 1
ATOM 974 O O . THR A 1 125 ? -5.530 7.387 8.136 1.00 92.19 125 THR A O 1
ATOM 977 N N . GLY A 1 126 ? -5.894 7.326 10.358 1.00 92.00 126 GLY A N 1
ATOM 978 C CA . GLY A 1 126 ? -7.347 7.416 10.332 1.00 92.00 126 GLY A CA 1
ATOM 979 C C . GLY A 1 126 ? -7.843 8.059 11.622 1.00 92.00 126 GLY A C 1
ATOM 980 O O . GLY A 1 126 ? -7.168 8.005 12.651 1.00 92.00 126 GLY A O 1
ATOM 981 N N . SER A 1 127 ? -9.010 8.690 11.578 1.00 91.06 127 SER A N 1
ATOM 982 C CA . SER A 1 127 ? -9.606 9.327 12.752 1.00 91.06 127 SER A CA 1
ATOM 983 C C . SER A 1 127 ? -11.092 9.010 12.818 1.00 91.06 127 SER A C 1
ATOM 985 O O . SER A 1 127 ? -11.788 9.039 11.804 1.00 91.06 127 SER A O 1
ATOM 987 N N . GLY A 1 128 ? -11.552 8.681 14.021 1.00 87.44 128 GLY A N 1
ATOM 988 C CA . GLY A 1 128 ? -12.956 8.538 14.373 1.00 87.44 128 GLY A CA 1
ATOM 989 C C . GLY A 1 128 ? -13.312 9.442 15.559 1.00 87.44 128 GLY A C 1
ATOM 990 O O . GLY A 1 128 ? -12.426 10.054 16.155 1.00 87.44 128 GLY A O 1
ATOM 991 N N . PRO A 1 129 ? -14.595 9.504 15.960 1.00 83.31 129 PRO A N 1
ATOM 992 C CA . PRO A 1 129 ? -15.098 10.479 16.935 1.00 83.31 129 PRO A CA 1
ATOM 993 C C . PRO A 1 129 ? -14.362 10.537 18.288 1.00 83.31 129 PRO A C 1
ATOM 995 O O . PRO A 1 129 ? -14.433 11.555 18.969 1.00 83.31 129 PRO A O 1
ATOM 998 N N . GLN A 1 130 ? -13.668 9.466 18.697 1.00 86.50 130 GLN A N 1
ATOM 999 C CA . GLN A 1 130 ? -12.928 9.382 19.970 1.00 86.50 130 GLN A CA 1
ATOM 1000 C C . GLN A 1 130 ? -11.643 8.542 19.889 1.00 86.50 130 GLN A C 1
ATOM 1002 O O . GLN A 1 130 ? -11.030 8.233 20.913 1.00 86.50 130 GLN A O 1
ATOM 1007 N N . VAL A 1 131 ? -11.245 8.134 18.684 1.00 90.69 131 VAL A N 1
ATOM 1008 C CA . VAL A 1 131 ? -10.102 7.244 18.471 1.00 90.69 131 VAL A CA 1
ATOM 1009 C C . VAL A 1 131 ? -9.291 7.761 17.299 1.00 90.69 131 VAL A C 1
ATOM 1011 O O . VAL A 1 131 ? -9.829 8.010 16.223 1.00 90.69 131 VAL A O 1
ATOM 1014 N N . ASN A 1 132 ? -7.985 7.875 17.506 1.00 92.88 132 ASN A N 1
ATOM 1015 C CA . ASN A 1 132 ? -7.032 8.110 16.435 1.00 92.88 132 ASN A CA 1
ATOM 1016 C C . ASN A 1 132 ? -6.305 6.816 16.118 1.00 92.88 132 ASN A C 1
ATOM 1018 O O . ASN A 1 132 ? -5.906 6.071 17.012 1.00 92.88 132 ASN A O 1
ATOM 1022 N N . VAL A 1 133 ? -6.122 6.564 14.833 1.00 93.62 133 VAL A N 1
ATOM 1023 C CA . VAL A 1 133 ? -5.459 5.374 14.329 1.00 93.62 133 VAL A CA 1
ATOM 1024 C C . VAL A 1 133 ? -4.202 5.808 13.605 1.00 93.62 133 VAL A C 1
ATOM 1026 O O . VAL A 1 133 ? -4.257 6.632 12.694 1.00 93.62 133 VAL A O 1
ATOM 1029 N N . ILE A 1 134 ? -3.067 5.254 14.014 1.00 93.81 134 ILE A N 1
ATOM 1030 C CA . ILE A 1 134 ? -1.770 5.497 13.393 1.00 93.81 134 ILE A CA 1
ATOM 1031 C C . ILE A 1 134 ? -1.160 4.148 13.060 1.00 93.81 134 ILE A C 1
ATOM 1033 O O . ILE A 1 134 ? -0.991 3.287 13.919 1.00 93.81 134 ILE A O 1
ATOM 1037 N N . GLY A 1 135 ? -0.818 3.973 11.798 1.00 92.75 135 GLY A N 1
ATOM 1038 C CA . GLY A 1 135 ? -0.183 2.796 11.262 1.00 92.75 135 GLY A CA 1
ATOM 1039 C C . GLY A 1 135 ? 1.231 3.072 10.782 1.00 92.75 135 GLY A C 1
ATOM 1040 O O . GLY A 1 135 ? 1.617 4.186 10.422 1.00 92.75 135 GLY A O 1
ATOM 1041 N N . SER A 1 136 ? 2.003 2.006 10.711 1.00 95.38 136 SER A N 1
ATOM 1042 C CA . SER A 1 136 ? 3.239 1.950 9.943 1.00 95.38 136 SER A CA 1
ATOM 1043 C C . SER A 1 136 ? 3.403 0.535 9.426 1.00 95.38 136 SER A C 1
ATOM 1045 O O . SER A 1 136 ? 2.869 -0.403 10.005 1.00 95.38 136 SER A O 1
ATOM 1047 N N . GLY A 1 137 ? 4.134 0.354 8.341 1.00 95.81 137 GLY A N 1
ATOM 1048 C CA . GLY A 1 137 ? 4.412 -0.987 7.864 1.00 95.81 137 GLY A CA 1
ATOM 1049 C C . GLY A 1 137 ? 5.561 -1.003 6.890 1.00 95.81 137 GLY A C 1
ATOM 1050 O O . GLY A 1 137 ? 5.976 0.034 6.365 1.00 95.81 137 GLY A O 1
ATOM 1051 N N . THR A 1 138 ? 6.075 -2.199 6.688 1.00 97.19 138 THR A N 1
ATOM 1052 C CA . THR A 1 138 ? 7.191 -2.472 5.796 1.00 97.19 138 THR A CA 1
ATOM 1053 C C . THR A 1 138 ? 6.912 -3.742 5.023 1.00 97.19 138 THR A C 1
ATOM 1055 O O . THR A 1 138 ? 6.220 -4.632 5.517 1.00 97.19 138 THR A O 1
ATOM 1058 N N . GLY A 1 139 ? 7.471 -3.840 3.830 1.00 96.94 139 GLY A N 1
ATOM 1059 C CA . GLY A 1 139 ? 7.362 -5.029 3.008 1.00 96.94 139 GLY A CA 1
ATOM 1060 C C . GLY A 1 139 ? 8.482 -5.130 1.994 1.00 96.94 139 GLY A C 1
ATOM 1061 O O . GLY A 1 139 ? 9.360 -4.268 1.919 1.00 96.94 139 GLY A O 1
ATOM 1062 N N . THR A 1 140 ? 8.421 -6.191 1.208 1.00 96.81 140 THR A N 1
ATOM 1063 C CA . THR A 1 140 ? 9.339 -6.456 0.110 1.00 96.81 140 THR A CA 1
ATOM 1064 C C . THR A 1 140 ? 8.573 -6.782 -1.159 1.00 96.81 140 THR A C 1
ATOM 1066 O O . THR A 1 140 ? 7.481 -7.353 -1.107 1.00 96.81 140 THR A O 1
ATOM 1069 N N . SER A 1 141 ? 9.167 -6.452 -2.296 1.00 95.50 141 SER A N 1
ATOM 1070 C CA . SER A 1 141 ? 8.754 -6.940 -3.605 1.00 95.50 141 SER A CA 1
ATOM 1071 C C . SER A 1 141 ? 9.501 -8.203 -4.029 1.00 95.50 141 SER A C 1
ATOM 1073 O O . SER A 1 141 ? 10.592 -8.499 -3.542 1.00 95.50 141 SER A O 1
ATOM 1075 N N . ASP A 1 142 ? 8.922 -8.908 -4.996 1.00 95.69 142 ASP A N 1
ATOM 1076 C CA . ASP A 1 142 ? 9.532 -10.032 -5.719 1.00 95.69 142 ASP A CA 1
ATOM 1077 C C . ASP A 1 142 ? 10.729 -9.650 -6.610 1.00 95.69 142 ASP A C 1
ATOM 1079 O O . ASP A 1 142 ? 11.595 -10.484 -6.871 1.00 95.69 142 ASP A O 1
ATOM 1083 N N . ALA A 1 143 ? 10.803 -8.399 -7.062 1.00 92.06 143 ALA A N 1
ATOM 1084 C CA . ALA A 1 143 ? 11.919 -7.849 -7.828 1.00 92.06 143 ALA A CA 1
ATOM 1085 C C . ALA A 1 143 ? 12.131 -6.362 -7.506 1.00 92.06 143 ALA A C 1
ATOM 1087 O O . ALA A 1 143 ? 11.336 -5.741 -6.800 1.00 92.06 143 ALA A O 1
ATOM 1088 N N . ALA A 1 144 ? 13.220 -5.767 -7.992 1.00 89.25 144 ALA A N 1
ATOM 1089 C CA . ALA A 1 144 ? 13.434 -4.331 -7.835 1.00 89.25 144 ALA A CA 1
ATOM 1090 C C . ALA A 1 144 ? 12.427 -3.532 -8.679 1.00 89.25 144 ALA A C 1
ATOM 1092 O O . ALA A 1 144 ? 12.029 -3.968 -9.758 1.00 89.25 144 ALA A O 1
ATOM 1093 N N . PHE A 1 145 ? 12.031 -2.346 -8.209 1.00 87.31 145 PHE A N 1
ATOM 1094 C CA . PHE A 1 145 ? 11.177 -1.463 -9.007 1.00 87.31 145 PHE A CA 1
ATOM 1095 C C . PHE A 1 145 ? 11.935 -0.957 -10.229 1.00 87.31 145 PHE A C 1
ATOM 1097 O O . PHE A 1 145 ? 13.070 -0.490 -10.084 1.00 87.31 145 PHE A O 1
ATOM 1104 N N . PRO A 1 146 ? 11.319 -1.047 -11.417 1.00 87.25 146 PRO A N 1
ATOM 1105 C CA . PRO A 1 146 ? 9.877 -1.172 -11.686 1.00 87.25 146 PRO A CA 1
ATOM 1106 C C . PRO A 1 146 ? 9.424 -2.579 -12.112 1.00 87.25 146 PRO A C 1
ATOM 1108 O O . PRO A 1 146 ? 8.269 -2.763 -12.496 1.00 87.25 146 PRO A O 1
ATOM 1111 N N . ASP A 1 147 ? 10.306 -3.569 -12.055 1.00 88.31 147 ASP A N 1
ATOM 1112 C CA . ASP A 1 147 ? 10.077 -4.904 -12.619 1.00 88.31 147 ASP A CA 1
ATOM 1113 C C . ASP A 1 147 ? 9.300 -5.838 -11.676 1.00 88.31 147 ASP A C 1
ATOM 1115 O O . ASP A 1 147 ? 9.000 -6.980 -12.022 1.00 88.31 147 ASP A O 1
ATOM 1119 N N . SER A 1 148 ? 8.957 -5.354 -10.481 1.00 91.69 148 SER A N 1
ATOM 1120 C CA . SER A 1 148 ? 8.140 -6.081 -9.516 1.00 91.69 148 SER A CA 1
ATOM 1121 C C . SER A 1 148 ? 6.702 -6.282 -10.000 1.00 91.69 148 SER A C 1
ATOM 1123 O O . SER A 1 148 ? 6.093 -5.377 -10.578 1.00 91.69 148 SER A O 1
ATOM 1125 N N . ASN A 1 149 ? 6.142 -7.457 -9.702 1.00 94.56 149 ASN A N 1
ATOM 1126 C CA . ASN A 1 149 ? 4.736 -7.785 -9.955 1.00 94.56 149 ASN A CA 1
ATOM 1127 C C . ASN A 1 149 ? 3.949 -8.069 -8.673 1.00 94.56 149 ASN A C 1
ATOM 1129 O O . ASN A 1 149 ? 2.715 -8.014 -8.681 1.00 94.56 149 ASN A O 1
ATOM 1133 N N . SER A 1 150 ? 4.644 -8.359 -7.574 1.00 96.56 150 SER A N 1
ATOM 1134 C CA . SER A 1 150 ? 4.030 -8.675 -6.292 1.00 96.56 150 SER A CA 1
ATOM 1135 C C . SER A 1 150 ? 4.811 -8.093 -5.121 1.00 96.56 150 SER A C 1
ATOM 1137 O O . SER A 1 150 ? 6.040 -8.000 -5.137 1.00 96.56 150 SER A O 1
ATOM 1139 N N . VAL A 1 151 ? 4.068 -7.691 -4.093 1.00 97.00 151 VAL A N 1
ATOM 1140 C CA . VAL A 1 151 ? 4.590 -7.104 -2.856 1.00 97.00 151 VAL A CA 1
ATOM 1141 C C . VAL A 1 151 ? 3.899 -7.732 -1.660 1.00 97.00 151 VAL A C 1
ATOM 1143 O O . VAL A 1 151 ? 2.744 -8.150 -1.737 1.00 97.00 151 VAL A O 1
ATOM 1146 N N . SER A 1 152 ? 4.595 -7.812 -0.535 1.00 98.00 152 SER A N 1
ATOM 1147 C CA . SER A 1 152 ? 3.997 -8.263 0.718 1.00 98.00 152 SER A CA 1
ATOM 1148 C C . SER A 1 152 ? 4.768 -7.751 1.915 1.00 98.00 152 SER A C 1
ATOM 1150 O O . SER A 1 152 ? 5.935 -7.373 1.805 1.00 98.00 152 SER A O 1
ATOM 1152 N N . GLY A 1 153 ? 4.121 -7.734 3.071 1.00 97.88 153 GLY A N 1
ATOM 1153 C CA . GLY A 1 153 ? 4.777 -7.304 4.287 1.00 97.88 153 GLY A CA 1
ATOM 1154 C C . GLY A 1 153 ? 3.879 -7.343 5.503 1.00 97.88 153 GLY A C 1
ATOM 1155 O O . GLY A 1 153 ? 2.829 -7.988 5.529 1.00 97.88 153 GLY A O 1
ATOM 1156 N N . THR A 1 154 ? 4.314 -6.614 6.520 1.00 97.50 154 THR A N 1
ATOM 1157 C CA . THR A 1 154 ? 3.599 -6.455 7.778 1.00 97.50 154 THR A CA 1
ATOM 1158 C C . THR A 1 154 ? 3.254 -4.993 8.009 1.00 97.50 154 THR A C 1
ATOM 1160 O O . THR A 1 154 ? 3.970 -4.074 7.599 1.00 97.50 154 THR A O 1
ATOM 1163 N N . VAL A 1 155 ? 2.116 -4.779 8.651 1.00 96.75 155 VAL A N 1
ATOM 1164 C CA . VAL A 1 155 ? 1.644 -3.479 9.105 1.00 96.75 155 VAL A CA 1
ATOM 1165 C C . VAL A 1 155 ? 1.356 -3.572 10.597 1.00 96.75 155 VAL A C 1
ATOM 1167 O O . VAL A 1 155 ? 0.776 -4.545 11.072 1.00 96.75 155 VAL A O 1
ATOM 1170 N N . THR A 1 156 ? 1.778 -2.559 11.335 1.00 95.12 156 THR A N 1
ATOM 1171 C CA . THR A 1 156 ? 1.447 -2.348 12.740 1.00 95.12 156 THR A CA 1
ATOM 1172 C C . THR A 1 156 ? 0.502 -1.167 12.815 1.00 95.12 156 THR A C 1
ATOM 1174 O O . THR A 1 156 ? 0.832 -0.081 12.336 1.00 95.12 156 THR A O 1
ATOM 1177 N N . ILE A 1 157 ? -0.653 -1.371 13.433 1.00 94.81 157 ILE A N 1
ATOM 1178 C CA . ILE A 1 157 ? -1.660 -0.351 13.688 1.00 94.81 157 ILE A CA 1
ATOM 1179 C C . ILE A 1 157 ? -1.726 -0.110 15.189 1.00 94.81 157 ILE A C 1
ATOM 1181 O O . ILE A 1 157 ? -1.883 -1.043 15.971 1.00 94.81 157 ILE A O 1
ATOM 1185 N N . ASN A 1 158 ? -1.637 1.153 15.577 1.00 93.31 158 ASN A N 1
ATOM 1186 C CA . ASN A 1 158 ? -1.851 1.615 16.933 1.00 93.31 158 ASN A CA 1
ATOM 1187 C C . ASN A 1 158 ? -3.128 2.448 16.959 1.00 93.31 158 ASN A C 1
ATOM 1189 O O . ASN A 1 158 ? -3.285 3.386 16.175 1.00 93.31 158 ASN A O 1
ATOM 1193 N N . THR A 1 159 ? -4.029 2.124 17.874 1.00 92.81 159 THR A N 1
ATOM 1194 C CA . THR A 1 159 ? -5.236 2.904 18.132 1.00 92.81 159 THR A CA 1
ATOM 1195 C C . THR A 1 159 ? -5.086 3.605 19.471 1.00 92.81 159 THR A C 1
ATOM 1197 O O . THR A 1 159 ? -4.803 2.968 20.483 1.00 92.81 159 THR A O 1
ATOM 1200 N N . GLN A 1 160 ? -5.257 4.922 19.477 1.00 92.19 160 GLN A N 1
ATOM 1201 C CA . GLN A 1 160 ? -5.145 5.771 20.654 1.00 92.19 160 GLN A CA 1
ATOM 1202 C C . GLN A 1 160 ? -6.514 6.347 21.007 1.00 92.19 160 GLN A C 1
ATOM 1204 O O . GLN A 1 160 ? -7.164 6.978 20.173 1.00 92.19 160 GLN A O 1
ATOM 1209 N N . SER A 1 161 ? -6.926 6.151 22.258 1.00 90.00 161 SER A N 1
ATOM 1210 C CA . SER A 1 161 ? -8.182 6.651 22.821 1.00 90.00 161 SER A CA 1
ATOM 1211 C C . SER A 1 161 ? -7.953 7.252 24.217 1.00 90.00 161 SER A C 1
ATOM 1213 O O . SER A 1 161 ? -6.893 7.019 24.809 1.00 90.00 161 SER A O 1
ATOM 1215 N N . PRO A 1 162 ? -8.938 7.962 24.800 1.00 89.31 162 PRO A N 1
ATOM 1216 C CA . PRO A 1 162 ? -8.872 8.406 26.195 1.00 89.31 162 PRO A CA 1
ATOM 1217 C C . PRO A 1 162 ? -8.721 7.267 27.216 1.00 89.31 162 PRO A C 1
ATOM 1219 O O . PRO A 1 162 ? -8.229 7.499 28.315 1.00 89.31 162 PRO A O 1
ATOM 1222 N N . LEU A 1 163 ? -9.131 6.043 26.864 1.00 87.94 163 LEU A N 1
ATOM 1223 C CA . LEU A 1 163 ? -9.047 4.864 27.735 1.00 87.94 163 LEU A CA 1
ATOM 1224 C C . LEU A 1 163 ? -7.683 4.160 27.662 1.00 87.94 163 LEU A C 1
ATOM 1226 O O . LEU A 1 163 ? -7.415 3.259 28.453 1.00 87.94 163 LEU A O 1
ATOM 1230 N N . GLY A 1 164 ? -6.824 4.559 26.721 1.00 89.31 164 GLY A N 1
ATOM 1231 C CA . GLY A 1 164 ? -5.506 3.973 26.510 1.00 89.31 164 GLY A CA 1
ATOM 1232 C C . GLY A 1 164 ? -5.183 3.735 25.038 1.00 89.31 164 GLY A C 1
ATOM 1233 O O . GLY A 1 164 ? -5.992 4.000 24.141 1.00 89.31 164 GLY A O 1
ATOM 1234 N N . ALA A 1 165 ? -3.967 3.238 24.808 1.00 91.62 165 ALA A N 1
ATOM 1235 C CA . ALA A 1 165 ? -3.485 2.827 23.499 1.00 91.62 165 ALA A CA 1
ATOM 1236 C C . ALA A 1 165 ? -3.466 1.300 23.388 1.00 91.62 165 ALA A C 1
ATOM 1238 O O . ALA A 1 165 ? -3.053 0.604 24.316 1.00 91.62 165 ALA A O 1
ATOM 1239 N N . THR A 1 166 ? -3.869 0.793 22.232 1.00 91.94 166 THR A N 1
ATOM 1240 C CA . THR A 1 166 ? -3.762 -0.621 21.867 1.00 91.94 166 THR A CA 1
ATOM 1241 C C . THR A 1 166 ? -3.033 -0.740 20.536 1.00 91.94 166 THR A C 1
ATOM 1243 O O . THR A 1 166 ? -3.063 0.178 19.714 1.00 91.94 166 THR A O 1
ATOM 1246 N N . SER A 1 167 ? -2.341 -1.858 20.332 1.00 92.94 167 SER A N 1
ATOM 1247 C CA . SER A 1 167 ? -1.584 -2.130 19.114 1.00 92.94 167 SER A CA 1
ATOM 1248 C C . SER A 1 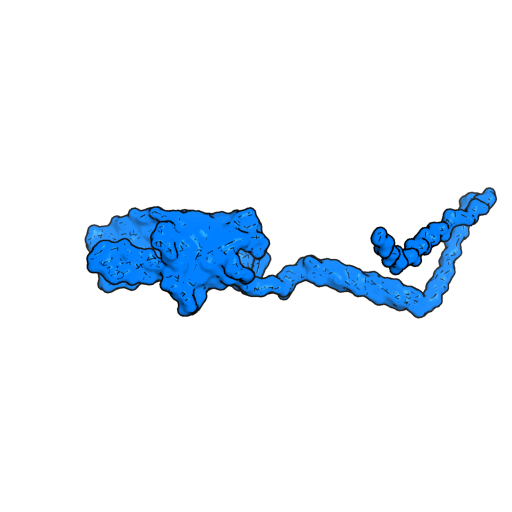167 ? -1.932 -3.502 18.555 1.00 92.94 167 SER A C 1
ATOM 1250 O O . SER A 1 167 ? -2.222 -4.444 19.293 1.00 92.94 167 SER A O 1
ATOM 1252 N N . GLY A 1 168 ? -1.913 -3.606 17.232 1.00 92.38 168 GLY A N 1
ATOM 1253 C CA . GLY A 1 168 ? -2.116 -4.847 16.502 1.00 92.38 168 GLY A CA 1
ATOM 1254 C C . GLY A 1 168 ? -1.197 -4.902 15.293 1.00 92.38 168 GLY A C 1
ATOM 1255 O O . GLY A 1 168 ? -0.876 -3.876 14.694 1.00 92.38 168 GLY A O 1
ATOM 1256 N N . THR A 1 169 ? -0.765 -6.105 14.935 1.00 95.12 169 THR A N 1
ATOM 1257 C CA . THR A 1 169 ? -0.005 -6.352 13.712 1.00 95.12 169 THR A CA 1
ATOM 1258 C C . THR A 1 169 ? -0.826 -7.196 12.752 1.00 95.12 169 THR A C 1
ATOM 1260 O O 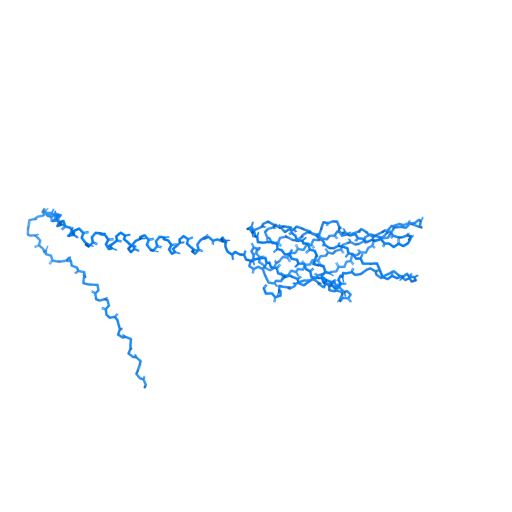. THR A 1 169 ? -1.672 -7.995 13.156 1.00 95.12 169 THR A O 1
ATOM 1263 N N . GLY A 1 170 ? -0.592 -6.998 11.462 1.00 95.00 170 GLY A N 1
ATOM 1264 C CA . GLY A 1 170 ? -1.233 -7.773 10.417 1.00 95.00 170 GLY A CA 1
ATOM 1265 C C . GLY A 1 170 ? -0.368 -7.883 9.179 1.00 95.00 170 GLY A C 1
ATOM 1266 O O . GLY A 1 170 ? 0.565 -7.103 8.979 1.00 95.00 170 GLY A O 1
ATOM 1267 N N . SER A 1 171 ? -0.673 -8.867 8.345 1.00 97.44 171 SER A N 1
ATOM 1268 C CA . SER A 1 171 ? -0.047 -8.999 7.033 1.00 97.44 171 SER A CA 1
ATOM 1269 C C . SER A 1 171 ? -0.799 -8.197 5.977 1.00 97.44 171 SER A C 1
ATOM 1271 O O . SER A 1 171 ? -2.015 -8.001 6.058 1.00 97.44 171 SER A O 1
ATOM 1273 N N . TRP A 1 172 ? -0.073 -7.786 4.947 1.00 97.62 172 TRP A N 1
ATOM 1274 C CA . TRP A 1 172 ? -0.638 -7.240 3.723 1.00 97.62 172 TRP A CA 1
ATOM 1275 C C . TRP A 1 172 ? 0.095 -7.809 2.511 1.00 97.62 172 TRP A C 1
ATOM 1277 O O . TRP A 1 172 ? 1.239 -8.262 2.600 1.00 97.62 172 TRP A O 1
ATOM 1287 N N . SER A 1 173 ? -0.578 -7.777 1.372 1.00 98.06 173 SER A N 1
ATOM 1288 C CA . SER A 1 173 ? -0.017 -8.145 0.078 1.00 98.06 173 SER A CA 1
ATOM 1289 C C . SER A 1 173 ? -0.462 -7.150 -0.978 1.00 98.06 173 SER A C 1
ATOM 1291 O O . SER A 1 173 ? -1.353 -6.340 -0.736 1.00 98.06 173 SER A O 1
ATOM 1293 N N . GLY A 1 174 ? 0.158 -7.179 -2.144 1.00 97.44 174 GLY A N 1
ATOM 1294 C CA . GLY A 1 174 ? -0.273 -6.370 -3.264 1.00 97.44 174 GLY A CA 1
ATOM 1295 C C . GLY A 1 174 ? 0.187 -6.941 -4.587 1.00 97.44 174 GLY A C 1
ATOM 1296 O O . GLY A 1 174 ? 1.169 -7.682 -4.665 1.00 97.44 174 GLY A O 1
ATOM 1297 N N . SER A 1 175 ? -0.550 -6.585 -5.628 1.00 97.12 175 SER A N 1
ATOM 1298 C CA . SER A 1 175 ? -0.271 -6.995 -6.998 1.00 97.12 175 SER A CA 1
ATOM 1299 C C . SER A 1 175 ? -0.389 -5.804 -7.931 1.00 97.12 175 SER A C 1
ATOM 1301 O O . SER A 1 175 ? -1.224 -4.914 -7.734 1.00 97.12 175 SER A O 1
ATOM 1303 N N . ARG A 1 176 ? 0.471 -5.789 -8.943 1.00 94.25 176 ARG A N 1
ATOM 1304 C CA . ARG A 1 176 ? 0.438 -4.786 -10.001 1.00 94.25 176 ARG A CA 1
ATOM 1305 C C . ARG A 1 176 ? -0.741 -5.061 -10.937 1.00 94.25 176 ARG A C 1
ATOM 1307 O O . ARG A 1 176 ? -0.906 -6.192 -11.392 1.00 94.25 176 ARG A O 1
ATOM 1314 N N . THR A 1 177 ? -1.558 -4.051 -11.241 1.00 89.19 177 THR A N 1
ATOM 1315 C CA . THR A 1 177 ? -2.770 -4.236 -12.065 1.00 89.19 177 THR A CA 1
ATOM 1316 C C . THR A 1 177 ? -2.523 -4.142 -13.568 1.00 89.19 177 THR A C 1
ATOM 1318 O O . THR A 1 177 ? -3.271 -4.779 -14.313 1.00 89.19 177 THR A O 1
ATOM 1321 N N . LYS A 1 178 ? -1.494 -3.401 -14.008 1.00 64.31 178 LYS A N 1
ATOM 1322 C CA . LYS A 1 178 ? -0.821 -3.415 -15.329 1.00 64.31 178 LYS A CA 1
ATOM 1323 C C . LYS A 1 178 ? 0.274 -2.340 -15.349 1.00 64.31 178 LYS A C 1
ATOM 1325 O O . LYS A 1 178 ? 0.031 -1.248 -14.804 1.00 64.31 178 LYS A O 1
#

Sequence (178 aa):
MKMIIRNGLRVRHFFSTKSVDGRAKVSRHPLPRKKLVLVFLSALLLIMAGLFESCNLFQTAQEWVLVNQMGDTATVTVPAGTYTSTFTETSNSNGWYVYISGMDPIRLTIGGSISGTNWRFVGLTGSGPQVNVIGSGTGTSDAAFPDSNSVSGTVTINTQSPLGATSGTGSWSGSRTK

Mean predicted aligned error: 14.38 Å